Protein AF-A0A536VSC0-F1 (afdb_monomer_lite)

Radius of gyration: 20.26 Å; chains: 1; bounding box: 56×44×58 Å

Sequence (313 aa):
FLNHFWLVCACTPVDRDAPAAQRAQLDAKGWLKRKPESPASVLDGPPQFVAGEFTQDGYALTTAYPRYQPSRVPPAQGGDPRFAGSAGYTLPPQTLKTIGDTLSAKGVSWAWYSGAWNLALKDSMQDPGAKRRIIYNNEDGSPYFVAHHQPFNYFARFAPGSSDREQHLKDYTDLVAAIDRGDVPQVAFYKPQGTYNEHPGNTDVLSGDIHIAGLIGKIKASALWPSTAIIVTYDENGGFWDHVPPPAGDRWGPGSRVPAIIVSPYARRGYVDHTQYDTTSIIKFITLRFGLESLPGVRPSAGDLTAAFDFGQ

Structure (mmCIF, N/CA/C/O backbone):
data_AF-A0A536VSC0-F1
#
_entry.id   AF-A0A536VSC0-F1
#
loop_
_atom_site.group_PDB
_atom_site.id
_atom_site.type_symbol
_atom_site.label_atom_id
_atom_site.label_alt_id
_atom_site.label_comp_id
_atom_site.label_asym_id
_atom_site.label_entity_id
_atom_site.label_seq_id
_atom_site.pdbx_PDB_ins_code
_atom_site.Cartn_x
_atom_site.Cartn_y
_atom_site.Cartn_z
_atom_site.occupancy
_atom_site.B_iso_or_equiv
_atom_site.auth_seq_id
_atom_site.auth_comp_id
_atom_site.auth_asym_id
_atom_site.auth_atom_id
_atom_site.pdbx_PDB_model_num
ATOM 1 N N . PHE A 1 1 ? 6.870 -2.916 -2.135 1.00 91.69 1 PHE A N 1
ATOM 2 C CA . PHE A 1 1 ? 6.005 -3.366 -3.281 1.00 91.69 1 PHE A CA 1
ATOM 3 C C . PHE A 1 1 ? 5.083 -4.527 -2.908 1.00 91.69 1 PHE A C 1
ATOM 5 O O . PHE A 1 1 ? 3.886 -4.313 -2.751 1.00 91.69 1 PHE A O 1
ATOM 12 N N . LEU A 1 2 ? 5.614 -5.754 -2.794 1.00 94.00 2 LEU A N 1
ATOM 13 C CA . LEU A 1 2 ? 4.815 -6.983 -2.728 1.00 94.00 2 LEU A CA 1
ATOM 14 C C . LEU A 1 2 ? 3.909 -7.031 -1.491 1.00 94.00 2 LEU A C 1
ATOM 16 O O . LEU A 1 2 ? 2.731 -7.358 -1.607 1.00 94.00 2 LEU A O 1
ATOM 20 N N . ASN A 1 3 ? 4.407 -6.608 -0.329 1.00 94.88 3 ASN A N 1
ATOM 21 C CA . ASN A 1 3 ? 3.600 -6.586 0.890 1.00 94.88 3 ASN A CA 1
ATOM 22 C C . ASN A 1 3 ? 2.434 -5.587 0.837 1.00 94.88 3 ASN A C 1
ATOM 24 O O . ASN A 1 3 ? 1.422 -5.817 1.490 1.00 94.88 3 ASN A O 1
ATOM 28 N N . HIS A 1 4 ? 2.480 -4.549 -0.009 1.00 97.00 4 HIS A N 1
ATOM 29 C CA . HIS A 1 4 ? 1.299 -3.711 -0.249 1.00 97.00 4 HIS A CA 1
ATOM 30 C C . HIS A 1 4 ? 0.188 -4.472 -0.985 1.00 97.00 4 HIS A C 1
ATOM 32 O O . HIS A 1 4 ? -0.983 -4.259 -0.683 1.00 97.00 4 HIS A O 1
ATOM 38 N N . PHE A 1 5 ? 0.525 -5.383 -1.906 1.00 97.69 5 PHE A N 1
ATOM 39 C CA . PHE A 1 5 ? -0.460 -6.300 -2.489 1.00 97.69 5 PHE A CA 1
ATOM 40 C C . PHE A 1 5 ? -0.989 -7.271 -1.439 1.00 97.69 5 PHE A C 1
ATOM 42 O O . PHE A 1 5 ? -2.201 -7.418 -1.295 1.00 97.69 5 PHE A O 1
ATOM 49 N N . TRP A 1 6 ? -0.106 -7.873 -0.644 1.00 96.88 6 TRP A N 1
ATOM 50 C CA . TRP A 1 6 ? -0.521 -8.791 0.416 1.00 96.88 6 TRP A CA 1
ATOM 51 C C . TRP A 1 6 ? -1.381 -8.122 1.491 1.00 96.88 6 TRP A C 1
ATOM 53 O O . TRP A 1 6 ? -2.267 -8.782 2.022 1.00 96.88 6 TRP A O 1
ATOM 63 N N . LEU A 1 7 ? -1.211 -6.819 1.735 1.00 97.69 7 LEU A N 1
ATOM 64 C CA . LEU A 1 7 ? -2.067 -6.018 2.612 1.00 97.69 7 LEU A CA 1
ATOM 65 C C . LEU A 1 7 ? -3.474 -5.786 2.047 1.00 97.69 7 LEU A C 1
ATOM 67 O O . LEU A 1 7 ? -4.422 -5.683 2.822 1.00 97.69 7 LEU A O 1
ATOM 71 N N . VAL A 1 8 ? -3.634 -5.679 0.723 1.00 98.38 8 VAL A N 1
ATOM 72 C CA . VAL A 1 8 ? -4.939 -5.335 0.132 1.00 98.38 8 VAL A CA 1
ATOM 73 C C . VAL A 1 8 ? -5.660 -6.494 -0.531 1.00 98.38 8 VAL A C 1
ATOM 75 O O . VAL A 1 8 ? -6.869 -6.410 -0.668 1.00 98.38 8 VAL A O 1
ATOM 78 N N . CYS A 1 9 ? -4.986 -7.562 -0.950 1.00 98.12 9 CYS A N 1
ATOM 79 C CA . CYS A 1 9 ? -5.626 -8.715 -1.593 1.00 98.12 9 CYS A CA 1
ATOM 80 C C . CYS A 1 9 ? -5.212 -10.067 -1.002 1.00 98.12 9 CYS A C 1
ATOM 82 O O . CYS A 1 9 ? -5.775 -11.085 -1.403 1.00 98.12 9 CYS A O 1
ATOM 84 N N . ALA A 1 10 ? -4.231 -10.094 -0.088 1.00 97.50 10 ALA A N 1
ATOM 85 C CA . ALA A 1 10 ? -3.567 -11.326 0.345 1.00 97.50 10 ALA A CA 1
ATOM 86 C C . ALA A 1 10 ? -3.144 -12.191 -0.860 1.00 97.50 10 ALA A C 1
ATOM 88 O O . ALA A 1 10 ? -3.419 -13.385 -0.929 1.00 97.50 10 ALA A O 1
ATOM 89 N N . CYS A 1 11 ? -2.569 -11.554 -1.880 1.00 96.88 11 CYS A N 1
ATOM 90 C CA . CYS A 1 11 ? -2.281 -12.184 -3.158 1.00 96.88 11 CYS A CA 1
ATOM 91 C C . CYS A 1 11 ? -0.991 -11.634 -3.767 1.00 96.88 11 CYS A C 1
ATOM 93 O O . CYS A 1 11 ? -0.592 -10.501 -3.497 1.00 96.88 11 CYS A O 1
ATOM 95 N N . THR A 1 12 ? -0.359 -12.433 -4.625 1.00 96.62 12 THR A N 1
ATOM 96 C CA . THR A 1 12 ? 0.810 -12.007 -5.401 1.00 96.62 12 THR A CA 1
ATOM 97 C C . THR A 1 12 ? 0.359 -11.562 -6.796 1.00 96.62 12 THR A C 1
ATOM 99 O O . THR A 1 12 ? -0.318 -12.345 -7.473 1.00 96.62 12 THR A O 1
ATOM 102 N N . PRO A 1 13 ? 0.722 -10.345 -7.246 1.00 96.88 13 PRO A N 1
ATOM 103 C CA . PRO A 1 13 ? 0.393 -9.864 -8.583 1.00 96.88 13 PRO A CA 1
ATOM 104 C C . PRO A 1 13 ? 0.991 -10.752 -9.672 1.00 96.88 13 PRO A C 1
ATOM 106 O O . PRO A 1 13 ? 2.084 -11.304 -9.519 1.00 96.88 13 PRO A O 1
ATOM 109 N N . VAL A 1 14 ? 0.286 -10.864 -10.794 1.00 96.38 14 VAL A N 1
ATOM 110 C CA . VAL A 1 14 ? 0.652 -11.785 -11.866 1.00 96.38 14 VAL A CA 1
ATOM 111 C C . VAL A 1 14 ? 0.484 -11.157 -13.244 1.00 96.38 14 VAL A C 1
ATOM 113 O O . VAL A 1 14 ? -0.447 -10.398 -13.511 1.00 96.38 14 VAL A O 1
ATOM 116 N N . ASP A 1 15 ? 1.397 -11.533 -14.124 1.00 96.06 15 ASP A N 1
ATOM 117 C CA . ASP A 1 15 ? 1.329 -11.365 -15.560 1.00 96.06 15 ASP A CA 1
ATOM 118 C C . ASP A 1 15 ? 1.821 -12.656 -16.224 1.00 96.06 15 ASP A C 1
ATOM 120 O O . ASP A 1 15 ? 3.021 -12.915 -16.372 1.00 96.06 15 ASP A O 1
ATOM 124 N N . ARG A 1 16 ? 0.869 -13.521 -16.586 1.00 94.94 16 ARG A N 1
ATOM 125 C CA . ARG A 1 16 ? 1.183 -14.805 -17.224 1.00 94.94 16 ARG A CA 1
ATOM 126 C C . ARG A 1 16 ? 1.673 -14.632 -18.656 1.00 94.94 16 ARG A C 1
ATOM 128 O O . ARG A 1 16 ? 2.337 -15.544 -19.142 1.00 94.94 16 ARG A O 1
ATOM 135 N N . ASP A 1 17 ? 1.444 -13.473 -19.263 1.00 94.19 17 ASP A N 1
ATOM 136 C CA . ASP A 1 17 ? 1.846 -13.146 -20.630 1.00 94.19 17 ASP A CA 1
ATOM 137 C C . ASP A 1 17 ? 3.135 -12.315 -20.667 1.00 94.19 17 ASP A C 1
ATOM 139 O O . ASP A 1 17 ? 3.584 -11.908 -21.741 1.00 94.19 17 ASP A O 1
ATOM 143 N N . ALA A 1 18 ? 3.784 -12.124 -19.508 1.00 92.56 18 ALA A N 1
ATOM 144 C CA . ALA A 1 18 ? 5.041 -11.400 -19.409 1.00 92.56 18 ALA A CA 1
ATOM 145 C C . ALA A 1 18 ? 6.063 -11.923 -20.436 1.00 92.56 18 ALA A C 1
ATOM 147 O O . ALA A 1 18 ? 6.337 -13.137 -20.461 1.00 92.56 18 ALA A O 1
ATOM 148 N N . PRO A 1 19 ? 6.645 -11.044 -21.279 1.00 91.12 19 PRO A N 1
ATOM 149 C CA . PRO A 1 19 ? 7.629 -11.439 -22.275 1.00 91.12 19 PRO A CA 1
ATOM 150 C C . PRO A 1 19 ? 8.785 -12.209 -21.641 1.00 91.12 19 PRO A C 1
ATOM 152 O O . PRO A 1 19 ? 9.171 -11.932 -20.508 1.00 91.12 19 PRO A O 1
ATOM 155 N N . ALA A 1 20 ? 9.405 -13.130 -22.382 1.00 89.50 20 ALA A N 1
ATOM 156 C CA . ALA A 1 20 ? 10.527 -13.922 -21.868 1.00 89.50 20 ALA A CA 1
ATOM 157 C C . ALA A 1 20 ? 11.669 -13.050 -21.304 1.00 89.50 20 ALA A C 1
ATOM 159 O O . ALA A 1 20 ? 12.271 -13.403 -20.296 1.00 89.50 20 ALA A O 1
ATOM 160 N N . ALA A 1 21 ? 11.910 -11.877 -21.902 1.00 88.81 21 ALA A N 1
ATOM 161 C CA . ALA A 1 21 ? 12.902 -10.908 -21.432 1.00 88.81 21 ALA A CA 1
ATOM 162 C C . ALA A 1 21 ? 12.563 -10.259 -20.074 1.00 88.81 21 ALA A C 1
ATOM 164 O O . ALA A 1 21 ? 13.449 -9.710 -19.430 1.00 88.81 21 ALA A O 1
ATOM 165 N N . GLN A 1 22 ? 11.298 -10.310 -19.646 1.00 90.56 22 GLN A N 1
ATOM 166 C CA . GLN A 1 22 ? 10.837 -9.836 -18.338 1.00 90.56 22 GLN A CA 1
ATOM 167 C C . GLN A 1 22 ? 10.838 -10.948 -17.280 1.00 90.56 22 GLN A C 1
ATOM 169 O O . GLN A 1 22 ? 10.614 -10.667 -16.106 1.00 90.56 22 GLN A O 1
ATOM 174 N N . ARG A 1 23 ? 11.093 -12.207 -17.657 1.00 92.56 23 ARG A N 1
ATOM 175 C CA . ARG A 1 23 ? 11.122 -13.333 -16.717 1.00 92.56 23 ARG A CA 1
ATOM 176 C C . ARG A 1 23 ? 12.519 -13.535 -16.146 1.00 92.56 23 ARG A C 1
ATOM 178 O O . ARG A 1 23 ? 13.514 -13.502 -16.867 1.00 92.56 23 ARG A O 1
ATOM 185 N N . ALA A 1 24 ? 12.573 -13.801 -14.848 1.00 92.25 24 ALA A N 1
ATOM 186 C CA . ALA A 1 24 ? 13.770 -14.139 -14.108 1.00 92.25 24 ALA A CA 1
ATOM 187 C C . ALA A 1 24 ? 14.456 -15.344 -14.754 1.00 92.25 24 ALA A C 1
ATOM 189 O O . ALA A 1 24 ? 13.858 -16.406 -14.964 1.00 92.25 24 ALA A O 1
ATOM 190 N N . GLN A 1 25 ? 15.733 -15.162 -15.065 1.00 92.12 25 GLN A N 1
ATOM 191 C CA . GLN A 1 25 ? 16.565 -16.205 -15.639 1.00 92.12 25 GLN A CA 1
ATOM 192 C C . GLN A 1 25 ? 17.292 -16.933 -14.523 1.00 92.12 25 GLN A C 1
ATOM 194 O O . GLN A 1 25 ? 17.856 -16.299 -13.629 1.00 92.12 25 GLN A O 1
ATOM 199 N N . LEU A 1 26 ? 17.292 -18.260 -14.600 1.00 91.88 26 LEU A N 1
ATOM 200 C CA . LEU A 1 26 ? 17.966 -19.114 -13.636 1.00 91.88 26 LEU A CA 1
ATOM 201 C C . LEU A 1 26 ? 19.186 -19.779 -14.279 1.00 91.88 26 LEU A C 1
ATOM 203 O O . LEU A 1 26 ? 19.195 -20.047 -15.483 1.00 91.88 26 LEU A O 1
ATOM 207 N N . ASP A 1 27 ? 20.227 -20.008 -13.488 1.00 92.31 27 ASP A N 1
ATOM 208 C CA . ASP A 1 27 ? 21.363 -20.836 -13.878 1.00 92.31 27 ASP A CA 1
ATOM 209 C C . ASP A 1 27 ? 21.041 -22.339 -13.739 1.00 92.31 27 ASP A C 1
ATOM 211 O O . ASP A 1 27 ? 19.937 -22.733 -13.356 1.00 92.31 27 ASP A O 1
ATOM 215 N N . ALA A 1 28 ? 22.014 -23.201 -14.044 1.00 93.88 28 ALA A N 1
ATOM 216 C CA . ALA A 1 28 ? 21.844 -24.654 -13.963 1.00 93.88 28 ALA A CA 1
ATOM 217 C C . ALA A 1 28 ? 21.577 -25.182 -12.535 1.00 93.88 28 ALA A C 1
ATOM 219 O O . ALA A 1 28 ? 21.167 -26.330 -12.385 1.00 93.88 28 ALA A O 1
ATOM 220 N N . LYS A 1 29 ? 21.806 -24.371 -11.492 1.00 93.00 29 LYS A N 1
ATOM 221 C CA . LYS A 1 29 ? 21.509 -24.696 -10.087 1.00 93.00 29 LYS A CA 1
ATOM 222 C C . LYS A 1 29 ? 20.130 -24.190 -9.652 1.00 93.00 29 LYS A C 1
ATOM 224 O O . LYS A 1 29 ? 19.736 -24.416 -8.511 1.00 93.00 29 LYS A O 1
ATOM 229 N N . GLY A 1 30 ? 19.408 -23.498 -10.535 1.00 90.31 30 GLY A N 1
ATOM 230 C CA . GLY A 1 30 ? 18.136 -22.856 -10.218 1.00 90.31 30 GLY A CA 1
ATOM 231 C C . GLY A 1 30 ? 18.288 -21.520 -9.486 1.00 90.31 30 GLY A C 1
ATOM 232 O O . GLY A 1 30 ? 17.312 -21.032 -8.921 1.00 90.31 30 GLY A O 1
ATOM 233 N N . TRP A 1 31 ? 19.481 -20.920 -9.461 1.00 90.81 31 TRP A N 1
ATOM 234 C CA . TRP A 1 31 ? 19.716 -19.614 -8.835 1.00 90.81 31 TRP A CA 1
ATOM 235 C C . TRP A 1 31 ? 19.542 -18.483 -9.839 1.00 90.81 31 TRP A C 1
ATOM 237 O O . TRP A 1 31 ? 19.698 -18.699 -11.037 1.00 90.81 31 TRP A O 1
ATOM 247 N N . LEU A 1 32 ? 19.265 -17.262 -9.363 1.00 91.19 32 LEU A N 1
ATOM 248 C CA . LEU A 1 32 ? 19.205 -16.088 -10.238 1.00 91.19 32 LEU A CA 1
ATOM 249 C C . LEU A 1 32 ? 20.505 -15.952 -11.038 1.00 91.19 32 LEU A C 1
ATOM 251 O O . LEU A 1 32 ? 21.603 -15.864 -10.481 1.00 91.19 32 LEU A O 1
ATOM 255 N N . LYS A 1 33 ? 20.365 -15.923 -12.363 1.00 93.38 33 LYS A N 1
ATOM 256 C CA . LYS A 1 33 ? 21.482 -15.889 -13.299 1.00 93.38 33 LYS A CA 1
ATOM 257 C C . LYS A 1 33 ? 22.220 -14.559 -13.179 1.00 93.38 33 LYS A C 1
ATOM 259 O O . LYS A 1 33 ? 21.668 -13.496 -13.467 1.00 93.38 33 LYS A O 1
ATOM 264 N N . ARG A 1 34 ? 23.489 -14.624 -12.777 1.00 94.19 34 ARG A N 1
ATOM 265 C CA . ARG A 1 34 ? 24.391 -13.466 -12.763 1.00 94.19 34 ARG A CA 1
ATOM 266 C C . ARG A 1 34 ? 24.781 -13.060 -14.184 1.00 94.19 34 ARG A C 1
ATOM 268 O O . ARG A 1 34 ? 24.857 -13.906 -15.078 1.00 94.19 34 ARG A O 1
ATOM 275 N N . LYS A 1 35 ? 25.038 -11.768 -14.391 1.00 94.62 35 LYS A N 1
ATOM 276 C CA . LYS A 1 35 ? 25.664 -11.285 -15.627 1.00 94.62 35 LYS A CA 1
ATOM 277 C C . LYS A 1 35 ? 27.104 -11.814 -15.726 1.00 94.62 35 LYS A C 1
ATOM 279 O O . LYS A 1 35 ? 27.727 -11.989 -14.677 1.00 94.62 35 LYS A O 1
ATOM 284 N N . PRO A 1 36 ? 27.645 -12.046 -16.935 1.00 94.25 36 PRO A N 1
ATOM 285 C CA . PRO A 1 36 ? 29.034 -12.481 -17.108 1.00 94.25 36 PRO A CA 1
ATOM 286 C C . PRO A 1 36 ? 30.058 -11.583 -16.397 1.00 94.25 36 PRO A C 1
ATOM 288 O O . PRO A 1 36 ? 31.026 -12.080 -15.835 1.00 94.25 36 PRO A O 1
ATOM 291 N N . GLU A 1 37 ? 29.810 -10.275 -16.381 1.00 95.38 37 GLU A N 1
ATOM 292 C CA . GLU A 1 37 ? 30.631 -9.238 -15.753 1.00 95.38 37 GLU A CA 1
ATOM 293 C C . GLU A 1 37 ? 30.309 -8.985 -14.270 1.00 95.38 37 GLU A C 1
ATOM 295 O O . GLU A 1 37 ? 30.866 -8.073 -13.662 1.00 95.38 37 GLU A O 1
ATOM 300 N N . SER A 1 38 ? 29.392 -9.755 -13.672 1.00 95.62 38 SER A N 1
ATOM 301 C CA . SER A 1 38 ? 29.049 -9.600 -12.257 1.00 95.62 38 SER A CA 1
ATOM 302 C C . SER A 1 38 ? 30.276 -9.850 -11.374 1.00 95.62 38 SER A C 1
ATOM 304 O O . SER A 1 38 ? 30.932 -10.880 -11.552 1.00 95.62 38 SER A O 1
ATOM 306 N N . PRO A 1 39 ? 30.517 -9.017 -10.343 1.00 95.75 39 PRO A N 1
ATOM 307 C CA . PRO A 1 39 ? 31.526 -9.295 -9.328 1.00 95.75 39 PRO A CA 1
ATOM 308 C C . PRO A 1 39 ? 31.392 -10.712 -8.757 1.00 95.75 39 PRO A C 1
ATOM 310 O O . PRO A 1 39 ? 30.280 -11.201 -8.502 1.00 95.75 39 PRO A O 1
ATOM 313 N N . ALA A 1 40 ? 32.532 -11.385 -8.576 1.00 90.19 40 ALA A N 1
ATOM 314 C CA . ALA A 1 40 ? 32.579 -12.731 -8.011 1.00 90.19 40 ALA A CA 1
ATOM 315 C C . ALA A 1 40 ? 32.252 -12.712 -6.508 1.00 90.19 40 ALA A C 1
ATOM 317 O O . ALA A 1 40 ? 31.558 -13.607 -6.014 1.00 90.19 40 ALA A O 1
ATOM 318 N N . SER A 1 41 ? 32.690 -11.658 -5.813 1.00 91.62 41 SER A N 1
ATOM 319 C CA . SER A 1 41 ? 32.495 -11.425 -4.384 1.00 91.62 41 SER A CA 1
ATOM 320 C C . SER A 1 41 ? 31.870 -10.057 -4.115 1.00 91.62 41 SER A C 1
ATOM 322 O O . SER A 1 41 ? 32.095 -9.109 -4.861 1.00 91.62 41 SER A O 1
ATOM 324 N N . VAL A 1 42 ? 31.153 -9.940 -2.992 1.00 86.56 42 VAL A N 1
ATOM 325 C CA . VAL A 1 42 ? 30.648 -8.653 -2.476 1.00 86.56 42 VAL A CA 1
ATOM 326 C C . VAL A 1 42 ? 31.771 -7.674 -2.121 1.00 86.56 42 VAL A C 1
ATOM 328 O O . VAL A 1 42 ? 31.532 -6.472 -2.071 1.00 86.56 42 VAL A O 1
ATOM 331 N N . LEU A 1 43 ? 32.992 -8.177 -1.902 1.00 93.50 43 LEU A N 1
ATOM 332 C CA . LEU A 1 43 ? 34.181 -7.350 -1.676 1.00 93.50 43 LEU A CA 1
ATOM 333 C C . LEU A 1 43 ? 34.600 -6.575 -2.933 1.00 93.50 43 LEU A C 1
ATOM 335 O O . LEU A 1 43 ? 35.165 -5.493 -2.814 1.00 93.50 43 LEU A O 1
ATOM 339 N N . ASP A 1 44 ? 34.286 -7.106 -4.118 1.00 94.94 44 ASP A N 1
ATOM 340 C CA . ASP A 1 44 ? 34.637 -6.510 -5.412 1.00 94.94 44 ASP A CA 1
ATOM 341 C C . ASP A 1 44 ? 33.491 -5.656 -5.988 1.00 94.94 44 ASP A C 1
ATOM 343 O O . ASP A 1 44 ? 33.627 -5.030 -7.038 1.00 94.94 44 ASP A O 1
ATOM 347 N N . GLY A 1 45 ? 32.338 -5.644 -5.312 1.00 93.69 45 GLY A N 1
ATOM 348 C CA . GLY A 1 45 ? 31.144 -4.899 -5.695 1.00 93.69 45 GLY A CA 1
ATOM 349 C C . GLY A 1 45 ? 29.851 -5.709 -5.550 1.00 93.69 45 GLY A C 1
ATOM 350 O O . GLY A 1 45 ? 29.876 -6.919 -5.314 1.00 93.69 45 GLY A O 1
ATOM 351 N N . PRO A 1 46 ? 28.683 -5.060 -5.692 1.00 92.00 46 PRO A N 1
ATOM 352 C CA . PRO A 1 46 ? 27.402 -5.745 -5.592 1.00 92.00 46 PRO A CA 1
ATOM 353 C C . PRO A 1 46 ? 27.211 -6.736 -6.754 1.00 92.00 46 PRO A C 1
ATOM 355 O O . PRO A 1 46 ? 27.568 -6.424 -7.896 1.00 92.00 46 PRO A O 1
ATOM 358 N N . PRO A 1 47 ? 26.614 -7.917 -6.507 1.00 91.88 47 PRO A N 1
ATOM 359 C CA . PRO A 1 47 ? 26.308 -8.865 -7.569 1.00 91.88 47 PRO A CA 1
ATOM 360 C C . PRO A 1 47 ? 25.337 -8.247 -8.578 1.00 91.88 47 PRO A C 1
ATOM 362 O O . PRO A 1 47 ? 24.389 -7.551 -8.213 1.00 91.88 47 PRO A O 1
ATOM 365 N N . GLN A 1 48 ? 25.554 -8.541 -9.856 1.00 92.88 48 GLN A N 1
ATOM 366 C CA . GLN A 1 48 ? 24.708 -8.075 -10.946 1.00 92.88 48 GLN A CA 1
ATOM 367 C C . GLN A 1 48 ? 23.986 -9.256 -11.583 1.00 92.88 48 GLN A C 1
ATOM 369 O O . GLN A 1 48 ? 24.608 -10.221 -12.027 1.00 92.88 48 GLN A O 1
ATOM 374 N N . PHE A 1 49 ? 22.664 -9.166 -11.664 1.00 91.44 49 PHE A N 1
ATOM 375 C CA . PHE A 1 49 ? 21.821 -10.216 -12.225 1.00 91.44 49 PHE A CA 1
ATOM 376 C C . PHE A 1 49 ? 21.309 -9.828 -13.609 1.00 91.44 49 PHE A C 1
ATOM 378 O O . PHE A 1 49 ? 21.196 -8.645 -13.947 1.00 91.44 49 PHE A O 1
ATOM 385 N N . VAL A 1 50 ? 21.029 -10.836 -14.431 1.00 91.44 50 VAL A N 1
ATOM 386 C CA . VAL A 1 50 ? 20.288 -10.632 -15.675 1.00 91.44 50 VAL A CA 1
ATOM 387 C C . VAL A 1 50 ? 18.882 -10.146 -15.317 1.00 91.44 50 VAL A C 1
ATOM 389 O O . VAL A 1 50 ? 18.279 -10.652 -14.372 1.00 91.44 50 VAL A O 1
ATOM 392 N N . ALA A 1 51 ? 18.382 -9.147 -16.048 1.00 84.56 51 ALA A N 1
ATOM 393 C CA . ALA A 1 51 ? 17.083 -8.542 -15.771 1.00 84.56 51 ALA A CA 1
ATOM 394 C C . ALA A 1 51 ? 15.938 -9.568 -15.858 1.00 84.56 51 ALA A C 1
ATOM 396 O O . ALA A 1 51 ? 15.973 -10.483 -16.685 1.00 84.56 51 ALA A O 1
ATOM 397 N N . GLY A 1 52 ? 14.928 -9.384 -15.009 1.00 86.88 52 GLY A N 1
ATOM 398 C CA . GLY A 1 52 ? 13.724 -10.205 -14.975 1.00 86.88 52 GLY A CA 1
ATOM 399 C C . GLY A 1 52 ? 12.880 -9.874 -13.749 1.00 86.88 52 GLY A C 1
ATOM 400 O O . GLY A 1 52 ? 13.227 -10.265 -12.639 1.00 86.88 52 GLY A O 1
ATOM 401 N N . GLU A 1 53 ? 11.780 -9.156 -13.961 1.00 87.06 53 GLU A N 1
ATOM 402 C CA . GLU A 1 53 ? 10.897 -8.675 -12.891 1.00 87.06 53 GLU A CA 1
ATOM 403 C C . GLU A 1 53 ? 9.846 -9.717 -12.452 1.00 87.06 53 GLU A C 1
ATOM 405 O O . GLU A 1 53 ? 9.218 -9.613 -11.394 1.00 87.06 53 GLU A O 1
ATOM 410 N N . PHE A 1 54 ? 9.646 -10.747 -13.278 1.00 93.31 54 PHE A N 1
ATOM 411 C CA . PHE A 1 54 ? 8.623 -11.770 -13.093 1.00 93.31 54 PHE A CA 1
ATOM 412 C C . PHE A 1 54 ? 9.250 -13.136 -12.868 1.00 93.31 54 PHE A C 1
ATOM 414 O O . PHE A 1 54 ? 10.262 -13.472 -13.472 1.00 93.31 54 PHE A O 1
ATOM 421 N N . THR A 1 55 ? 8.632 -13.991 -12.064 1.00 93.12 55 THR A N 1
ATOM 422 C CA . THR A 1 55 ? 9.017 -15.405 -12.014 1.00 93.12 55 THR A CA 1
ATOM 423 C C . THR A 1 55 ? 8.825 -16.071 -13.375 1.00 93.12 55 THR A C 1
ATOM 425 O O . THR A 1 55 ? 8.089 -15.582 -14.235 1.00 93.12 55 THR A O 1
ATOM 428 N N . GLN A 1 56 ? 9.436 -17.242 -13.569 1.00 91.38 56 GLN A N 1
ATOM 429 C CA . GLN A 1 56 ? 9.246 -18.020 -14.798 1.00 91.38 56 GLN A CA 1
ATOM 430 C C . GLN A 1 56 ? 7.776 -18.333 -15.085 1.00 91.38 56 GLN A C 1
ATOM 432 O O . GLN A 1 56 ? 7.381 -18.379 -16.244 1.00 91.38 56 GLN A O 1
ATOM 437 N N . ASP A 1 57 ? 6.952 -18.484 -14.053 1.00 93.25 57 ASP A N 1
ATOM 438 C CA . ASP A 1 57 ? 5.514 -18.680 -14.183 1.00 93.25 57 ASP A CA 1
ATOM 439 C C . ASP A 1 57 ? 4.708 -17.365 -14.199 1.00 93.25 57 ASP A C 1
ATOM 441 O O . ASP A 1 57 ? 3.517 -17.415 -14.467 1.00 93.25 57 ASP A O 1
ATOM 445 N N . GLY A 1 58 ? 5.319 -16.189 -14.032 1.00 94.69 58 GLY A N 1
ATOM 446 C CA . GLY A 1 58 ? 4.687 -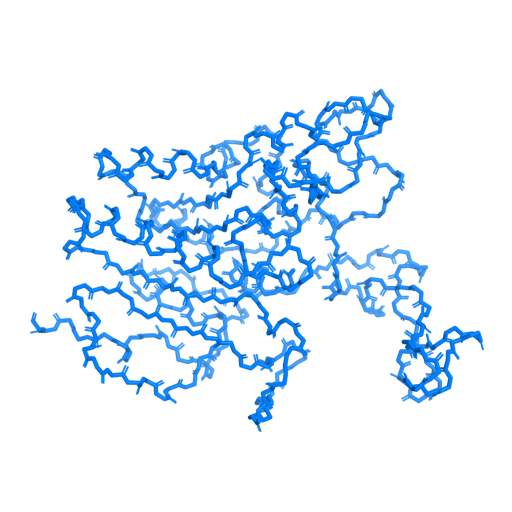14.889 -14.305 1.00 94.69 58 GLY A CA 1
ATOM 447 C C . GLY A 1 58 ? 4.233 -14.087 -13.082 1.00 94.69 58 GLY A C 1
ATOM 448 O O . GLY A 1 58 ? 3.461 -13.151 -13.233 1.00 94.69 58 GLY A O 1
ATOM 449 N N . TYR A 1 59 ? 4.663 -14.413 -11.866 1.00 96.00 59 TYR A N 1
ATOM 450 C CA . TYR A 1 59 ? 4.389 -13.585 -10.685 1.00 96.00 59 TYR A CA 1
ATOM 451 C C . TYR A 1 59 ? 5.378 -12.423 -10.586 1.00 96.00 59 TYR A C 1
ATOM 453 O O . TYR A 1 59 ? 6.579 -12.640 -10.716 1.00 96.00 59 TYR A O 1
ATOM 461 N N . ALA A 1 60 ? 4.899 -11.210 -10.308 1.00 94.56 60 ALA A N 1
ATOM 462 C CA . ALA A 1 60 ? 5.765 -10.057 -10.061 1.00 94.56 60 ALA A CA 1
ATOM 463 C C . ALA A 1 60 ? 6.254 -10.068 -8.605 1.00 94.56 60 ALA A C 1
ATOM 465 O O . ALA A 1 60 ? 5.451 -9.919 -7.681 1.00 94.56 60 ALA A O 1
ATOM 466 N N . LEU A 1 61 ? 7.562 -10.252 -8.402 1.00 86.25 61 LEU A N 1
ATOM 467 C CA . LEU A 1 61 ? 8.175 -10.293 -7.061 1.00 86.25 61 LEU A CA 1
ATOM 468 C C . LEU A 1 61 ? 9.016 -9.062 -6.758 1.00 86.25 61 LEU A C 1
ATOM 470 O O . LEU A 1 61 ? 9.118 -8.648 -5.605 1.00 86.25 61 LEU A O 1
ATOM 474 N N . THR A 1 62 ? 9.605 -8.479 -7.791 1.00 84.94 62 THR A N 1
ATOM 475 C CA . THR A 1 62 ? 10.341 -7.223 -7.719 1.00 84.94 62 THR A CA 1
ATOM 476 C C . THR A 1 62 ? 9.424 -6.061 -8.091 1.00 84.94 62 THR A C 1
ATOM 478 O O . THR A 1 62 ? 8.231 -6.232 -8.361 1.00 84.94 62 THR A O 1
ATOM 481 N N . THR A 1 63 ? 9.953 -4.843 -8.023 1.00 89.44 63 THR A N 1
ATOM 482 C CA . THR A 1 63 ? 9.167 -3.627 -8.222 1.00 89.44 63 THR A CA 1
ATOM 483 C C . THR A 1 63 ? 8.660 -3.508 -9.660 1.00 89.44 63 THR A C 1
ATOM 485 O O . THR A 1 63 ? 9.355 -3.011 -10.541 1.00 89.44 63 THR A O 1
ATOM 488 N N . ALA A 1 64 ? 7.395 -3.873 -9.867 1.00 93.31 64 ALA A N 1
ATOM 489 C CA . ALA A 1 64 ? 6.635 -3.498 -11.052 1.00 93.31 64 ALA A CA 1
ATOM 490 C C . ALA A 1 64 ? 5.956 -2.128 -10.861 1.00 93.31 64 ALA A C 1
ATOM 492 O O . ALA A 1 64 ? 5.897 -1.591 -9.752 1.00 93.31 64 ALA A O 1
ATOM 493 N N . TYR A 1 65 ? 5.433 -1.563 -11.952 1.00 95.06 65 TYR A N 1
ATOM 494 C CA . TYR A 1 65 ? 4.736 -0.272 -11.954 1.00 95.06 65 TYR A CA 1
ATOM 495 C C . TYR A 1 65 ? 3.309 -0.410 -12.485 1.00 95.06 65 TYR A C 1
ATOM 497 O O . TYR A 1 65 ? 3.065 -1.266 -13.343 1.00 95.06 65 TYR A O 1
ATOM 505 N N . PRO A 1 66 ? 2.358 0.409 -12.000 1.00 96.44 66 PRO A N 1
ATOM 506 C CA . PRO A 1 66 ? 0.969 0.284 -12.406 1.00 96.44 66 PRO A CA 1
ATOM 507 C C . PRO A 1 66 ? 0.792 0.776 -13.842 1.00 96.44 66 PRO A C 1
ATOM 509 O O . PRO A 1 66 ? 1.464 1.713 -14.286 1.00 96.44 66 PRO A O 1
ATOM 512 N N . ARG A 1 67 ? -0.159 0.169 -14.558 1.00 96.50 67 ARG A N 1
ATOM 513 C CA . ARG A 1 67 ? -0.604 0.653 -15.872 1.00 96.50 67 ARG A CA 1
ATOM 514 C C . ARG A 1 67 ? -1.303 2.011 -15.782 1.00 96.50 67 ARG A C 1
ATOM 516 O O . ARG A 1 67 ? -1.276 2.779 -16.739 1.00 96.50 67 ARG A O 1
ATOM 523 N N . TYR A 1 68 ? -1.962 2.301 -14.666 1.00 98.25 68 TYR A N 1
ATOM 524 C CA . TYR A 1 68 ? -2.691 3.549 -14.464 1.00 98.25 68 TYR A CA 1
ATOM 525 C C . TYR A 1 68 ? -1.781 4.600 -13.838 1.00 98.25 68 TYR A C 1
ATOM 527 O O . TYR A 1 68 ? -1.056 4.314 -12.884 1.00 98.25 68 TYR A O 1
ATOM 535 N N . GLN A 1 69 ? -1.836 5.829 -14.347 1.00 97.88 69 GLN A N 1
ATOM 536 C CA . GLN A 1 69 ? -1.134 6.942 -13.720 1.00 97.88 69 GLN A CA 1
ATOM 537 C C . GLN A 1 69 ? -1.722 7.231 -12.321 1.00 97.88 69 GLN A C 1
ATOM 539 O O . GLN A 1 69 ? -2.937 7.120 -12.162 1.00 97.88 69 GLN A O 1
ATOM 544 N N . PRO A 1 70 ? -0.920 7.593 -11.301 1.00 97.88 70 PRO A N 1
ATOM 545 C CA . PRO A 1 70 ? 0.511 7.866 -11.377 1.00 97.88 70 PRO A CA 1
ATOM 546 C C . PRO A 1 70 ? 1.358 6.587 -11.436 1.00 97.88 70 PRO A C 1
ATOM 548 O O . PRO A 1 70 ? 1.175 5.660 -10.648 1.00 97.88 70 PRO A O 1
ATOM 551 N N . SER A 1 71 ? 2.319 6.569 -12.354 1.00 96.88 71 SER A N 1
ATOM 552 C CA . SER A 1 71 ? 3.252 5.475 -12.618 1.00 96.88 71 SER A CA 1
ATOM 553 C C . SER A 1 71 ? 4.661 6.027 -12.844 1.00 96.88 71 SER A C 1
ATOM 555 O O . SER A 1 71 ? 4.835 7.204 -13.161 1.00 96.88 71 SER A O 1
ATOM 557 N N . ARG A 1 72 ? 5.687 5.176 -12.702 1.00 94.56 72 ARG A N 1
ATOM 558 C CA . ARG A 1 72 ? 7.052 5.530 -13.134 1.00 94.56 72 ARG A CA 1
ATOM 559 C C . ARG A 1 72 ? 7.138 5.643 -14.655 1.00 94.56 72 ARG A C 1
ATOM 561 O O . ARG A 1 72 ? 7.973 6.381 -15.169 1.00 94.56 72 ARG A O 1
ATOM 568 N N . VAL A 1 73 ? 6.303 4.885 -15.364 1.00 95.19 73 VAL A N 1
ATOM 569 C CA . VAL A 1 73 ? 6.280 4.867 -16.825 1.00 95.19 73 VAL A CA 1
ATOM 570 C C . VAL A 1 73 ? 5.427 6.050 -17.305 1.00 95.19 73 VAL A C 1
ATOM 572 O O . VAL A 1 73 ? 4.239 6.103 -16.970 1.00 95.19 73 VAL A O 1
ATOM 575 N N . PRO A 1 74 ? 5.997 7.011 -18.059 1.00 95.62 74 PRO A N 1
ATOM 576 C CA . PRO A 1 74 ? 5.247 8.154 -18.575 1.00 95.62 74 PRO A CA 1
ATOM 577 C C . PRO A 1 74 ? 4.170 7.700 -19.575 1.00 95.62 74 PRO A C 1
ATOM 579 O O . PRO A 1 74 ? 4.255 6.583 -20.095 1.00 95.62 74 PRO A O 1
ATOM 582 N N . PRO A 1 75 ? 3.153 8.531 -19.862 1.00 96.50 75 PRO A N 1
ATOM 583 C CA . PRO A 1 75 ? 2.180 8.237 -20.907 1.00 96.50 75 PRO A CA 1
ATOM 584 C C . PRO A 1 75 ? 2.841 8.130 -22.289 1.00 96.50 75 PRO A C 1
ATOM 586 O O . PRO A 1 75 ? 3.980 8.544 -22.490 1.00 96.50 75 PRO A O 1
ATOM 589 N N . ALA A 1 76 ? 2.138 7.544 -23.257 1.00 94.88 76 ALA A N 1
ATOM 590 C CA . ALA A 1 76 ? 2.599 7.531 -24.646 1.00 94.88 76 ALA A CA 1
ATOM 591 C C . ALA A 1 76 ? 2.363 8.898 -25.312 1.00 94.88 76 ALA A C 1
ATOM 593 O O . ALA A 1 76 ? 1.370 9.565 -25.018 1.00 94.88 76 ALA A O 1
ATOM 594 N N . GLN A 1 77 ? 3.231 9.294 -26.251 1.00 94.88 77 GLN A N 1
ATOM 595 C CA . GLN A 1 77 ? 3.030 10.521 -27.031 1.00 94.88 77 GLN A CA 1
ATOM 596 C C . GLN A 1 77 ? 1.704 10.449 -27.797 1.00 94.88 77 GLN A C 1
ATOM 598 O O . GLN A 1 77 ? 1.479 9.507 -28.553 1.00 94.88 77 GLN A O 1
ATOM 603 N N . GLY A 1 78 ? 0.826 11.434 -27.590 1.00 92.38 78 GLY A N 1
ATOM 604 C CA . GLY A 1 78 ? -0.503 11.470 -28.215 1.00 92.38 78 GLY A CA 1
ATOM 605 C C . GLY A 1 78 ? -1.486 10.397 -27.719 1.00 92.38 78 GLY A C 1
ATOM 606 O O . GLY A 1 78 ? -2.582 10.294 -28.263 1.00 92.38 78 GLY A O 1
ATOM 607 N N . GLY A 1 79 ? -1.113 9.601 -26.710 1.00 93.50 79 GLY A N 1
ATOM 608 C CA . GLY A 1 79 ? -2.004 8.654 -26.044 1.00 93.50 79 GLY A CA 1
ATOM 609 C C . GLY A 1 79 ? -2.835 9.310 -24.941 1.00 93.50 79 GLY A C 1
ATOM 610 O O . GLY A 1 79 ? -2.646 10.478 -24.605 1.00 93.50 79 GLY A O 1
ATOM 611 N N . ASP A 1 80 ? -3.742 8.540 -24.341 1.00 96.06 80 ASP A N 1
ATOM 612 C CA . ASP A 1 80 ? -4.468 8.992 -23.153 1.00 96.06 80 ASP A CA 1
ATOM 613 C C . ASP A 1 80 ? -3.482 9.167 -21.979 1.00 96.06 80 ASP A C 1
ATOM 615 O O . ASP A 1 80 ? -2.866 8.183 -21.547 1.00 96.06 80 ASP A O 1
ATOM 619 N N . PRO A 1 81 ? -3.326 10.390 -21.435 1.00 96.88 81 PRO A N 1
ATOM 620 C CA . PRO A 1 81 ? -2.314 10.684 -20.427 1.00 96.88 81 PRO A CA 1
ATOM 621 C C . PRO A 1 81 ? -2.571 9.983 -19.091 1.00 96.88 81 PRO A C 1
ATOM 623 O O . PRO A 1 81 ? -1.696 9.978 -18.232 1.00 96.88 81 PRO A O 1
ATOM 626 N N . ARG A 1 82 ? -3.748 9.377 -18.893 1.00 97.31 82 ARG A N 1
ATOM 627 C CA . ARG A 1 82 ? -4.109 8.649 -17.668 1.00 97.31 82 ARG A CA 1
ATOM 628 C C . ARG A 1 82 ? -3.501 7.245 -17.601 1.00 97.31 82 ARG A C 1
ATOM 630 O O . ARG A 1 82 ? -3.579 6.596 -16.555 1.00 97.31 82 ARG A O 1
ATOM 637 N N . PHE A 1 83 ? -2.889 6.771 -18.683 1.00 97.31 83 PHE A N 1
ATOM 638 C CA . PHE A 1 83 ? -2.281 5.447 -18.777 1.00 97.31 83 PHE A CA 1
ATOM 639 C C . PHE A 1 83 ? -0.772 5.554 -18.996 1.00 97.31 83 PHE A C 1
ATOM 641 O O . PHE A 1 83 ? -0.275 6.494 -19.610 1.00 97.31 83 PHE A O 1
ATOM 648 N N . ALA A 1 84 ? -0.029 4.577 -18.490 1.00 96.00 84 ALA A N 1
ATOM 649 C CA . ALA A 1 84 ? 1.368 4.381 -18.835 1.00 96.00 84 ALA A CA 1
ATOM 650 C C . ALA A 1 84 ? 1.512 4.023 -20.323 1.00 96.00 84 ALA A C 1
ATOM 652 O O . ALA A 1 84 ? 0.707 3.271 -20.879 1.00 96.00 84 ALA A O 1
ATOM 653 N N . GLY A 1 85 ? 2.542 4.573 -20.960 1.00 93.19 85 GLY A N 1
ATOM 654 C CA . GLY A 1 85 ? 2.906 4.286 -22.341 1.00 93.19 85 GLY A CA 1
ATOM 655 C C . GLY A 1 85 ? 3.680 2.977 -22.502 1.00 93.19 85 GLY A C 1
ATOM 656 O O . GLY A 1 85 ? 3.833 2.193 -21.568 1.00 93.19 85 GLY A O 1
ATOM 657 N N . SER A 1 86 ? 4.202 2.753 -23.708 1.00 85.12 86 SER A N 1
ATOM 658 C CA . SER A 1 86 ? 4.964 1.549 -24.078 1.00 85.12 86 SER A CA 1
ATOM 659 C C . SER A 1 86 ? 6.476 1.659 -23.853 1.00 85.12 86 SER A C 1
ATOM 661 O O . SER A 1 86 ? 7.194 0.685 -24.061 1.00 85.12 86 SER A O 1
ATOM 663 N N . ALA A 1 87 ? 6.975 2.825 -23.424 1.00 80.62 87 ALA A N 1
ATOM 664 C CA . ALA A 1 87 ? 8.403 3.068 -23.189 1.00 80.62 87 ALA A CA 1
ATOM 665 C C . ALA A 1 87 ? 8.975 2.295 -21.979 1.00 80.62 87 ALA A C 1
ATOM 667 O O . ALA A 1 87 ? 10.172 2.360 -21.708 1.00 80.62 87 ALA A O 1
ATOM 668 N N . GLY A 1 88 ? 8.133 1.562 -21.250 1.00 81.94 88 GLY A N 1
ATOM 669 C CA . GLY A 1 88 ? 8.519 0.675 -20.163 1.00 81.94 88 GLY A CA 1
ATOM 670 C C . GLY A 1 88 ? 7.506 -0.450 -19.984 1.00 81.94 88 GLY A C 1
ATOM 671 O O . GLY A 1 88 ? 6.423 -0.434 -20.569 1.00 81.94 88 GLY A O 1
ATOM 672 N N . TYR A 1 89 ? 7.863 -1.431 -19.158 1.00 88.62 89 TYR A N 1
ATOM 673 C CA . TYR A 1 89 ? 6.958 -2.516 -18.798 1.00 88.62 89 TYR A CA 1
ATOM 674 C C . TYR A 1 89 ? 6.112 -2.120 -17.586 1.00 88.62 89 TYR A C 1
ATOM 676 O O . TYR A 1 89 ? 6.643 -1.630 -16.588 1.00 88.62 89 TYR A O 1
ATOM 684 N N . THR A 1 90 ? 4.800 -2.331 -17.664 1.00 94.62 90 THR A N 1
ATOM 685 C CA . THR A 1 90 ? 3.886 -2.142 -16.530 1.00 94.62 90 THR A CA 1
ATOM 686 C C . THR A 1 90 ? 3.143 -3.428 -16.250 1.00 94.62 90 THR A C 1
ATOM 688 O O . THR A 1 90 ? 2.891 -4.217 -17.159 1.00 94.62 90 THR A O 1
ATOM 691 N N . LEU A 1 91 ? 2.784 -3.631 -14.985 1.00 95.50 91 LEU A N 1
ATOM 692 C CA . LEU A 1 91 ? 1.931 -4.742 -14.612 1.00 95.50 91 LEU A CA 1
ATOM 693 C C . LEU A 1 91 ? 0.530 -4.511 -15.213 1.00 95.50 91 LEU A C 1
ATOM 695 O O . LEU A 1 91 ? -0.025 -3.416 -15.035 1.00 95.50 91 LEU A O 1
ATOM 699 N N . PRO A 1 92 ? -0.066 -5.504 -15.896 1.00 95.94 92 PRO A N 1
ATOM 700 C CA . PRO A 1 92 ? -1.439 -5.400 -16.360 1.00 95.94 92 PRO A CA 1
ATOM 701 C C . PRO A 1 92 ? -2.394 -5.218 -15.170 1.00 95.94 92 PRO A C 1
ATOM 703 O O . PRO A 1 92 ? -2.083 -5.648 -14.053 1.00 95.94 92 PRO A O 1
ATOM 706 N N . PRO A 1 93 ? -3.567 -4.594 -15.377 1.00 97.88 93 PRO A N 1
ATOM 707 C CA . PRO A 1 93 ? -4.543 -4.431 -14.314 1.00 97.88 93 PRO A CA 1
ATOM 708 C C . PRO A 1 93 ? -4.947 -5.779 -13.711 1.00 97.88 93 PRO A C 1
ATOM 710 O O . PRO A 1 93 ? -5.389 -6.686 -14.412 1.00 97.88 93 PRO A O 1
ATOM 713 N N . GLN A 1 94 ? -4.799 -5.895 -12.399 1.00 98.44 94 GLN A N 1
ATOM 714 C CA . GLN A 1 94 ? -5.144 -7.084 -11.637 1.00 98.44 94 GLN A CA 1
ATOM 715 C C . GLN A 1 94 ? -6.657 -7.134 -11.398 1.00 98.44 94 GLN A C 1
ATOM 717 O O . GLN A 1 94 ? -7.322 -6.103 -11.273 1.00 98.44 94 GLN A O 1
ATOM 722 N N . THR A 1 95 ? -7.210 -8.341 -11.325 1.00 97.81 95 THR A N 1
ATOM 723 C CA . THR A 1 95 ? -8.660 -8.576 -11.176 1.00 97.81 95 THR A CA 1
ATOM 724 C C . THR A 1 95 ? -9.012 -9.395 -9.937 1.00 97.81 95 THR A C 1
ATOM 726 O O . THR A 1 95 ? -10.184 -9.663 -9.686 1.00 97.81 95 THR A O 1
ATOM 729 N N . LEU A 1 96 ? -8.004 -9.794 -9.156 1.00 97.44 96 LEU A N 1
ATOM 730 C CA . LEU A 1 96 ? -8.205 -10.514 -7.903 1.00 97.44 96 LEU A CA 1
ATOM 731 C C . LEU A 1 96 ? -8.942 -9.637 -6.886 1.00 97.44 96 LEU A C 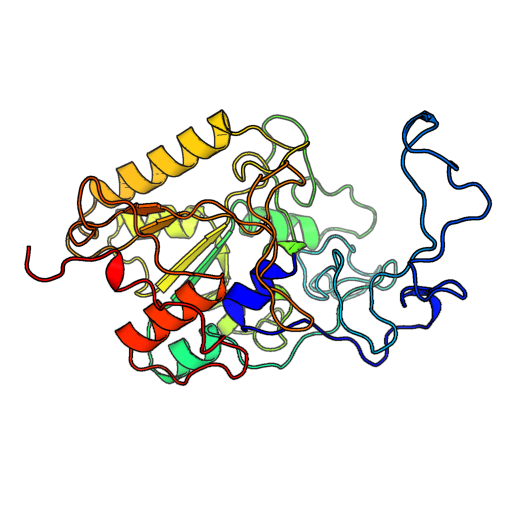1
ATOM 733 O O . LEU A 1 96 ? -8.753 -8.422 -6.840 1.00 97.44 96 LEU A O 1
ATOM 737 N N . LYS A 1 97 ? -9.764 -10.287 -6.058 1.00 98.19 97 LYS A N 1
ATOM 738 C CA . LYS A 1 97 ? -10.536 -9.634 -5.001 1.00 98.19 97 LYS A CA 1
ATOM 739 C C . LYS A 1 97 ? -9.604 -8.996 -3.968 1.00 98.19 97 LYS A C 1
ATOM 741 O O . LYS A 1 97 ? -8.637 -9.610 -3.521 1.00 98.19 97 LYS A O 1
ATOM 746 N N . THR A 1 98 ? -9.939 -7.781 -3.570 1.00 98.75 98 THR A N 1
ATOM 747 C CA . THR A 1 98 ? -9.268 -6.989 -2.543 1.00 98.75 98 THR A CA 1
ATOM 748 C C . THR A 1 98 ? -10.133 -6.862 -1.287 1.00 98.75 98 THR A C 1
ATOM 750 O O . THR A 1 98 ? -11.343 -7.084 -1.308 1.00 98.75 98 THR A O 1
ATOM 753 N N . ILE A 1 99 ? -9.534 -6.422 -0.185 1.00 98.81 99 ILE A N 1
ATOM 754 C CA . ILE A 1 99 ? -10.229 -6.026 1.041 1.00 98.81 99 ILE A CA 1
ATOM 755 C C . ILE A 1 99 ? -11.180 -4.856 0.771 1.00 98.81 99 ILE A C 1
ATOM 757 O O . ILE A 1 99 ? -12.245 -4.775 1.369 1.00 98.81 99 ILE A O 1
ATOM 761 N N . GLY A 1 100 ? -10.854 -3.992 -0.196 1.00 98.75 100 GLY A N 1
ATOM 762 C CA . GLY A 1 100 ? -11.751 -2.939 -0.660 1.00 98.75 100 GLY A CA 1
ATOM 763 C C . GLY A 1 100 ? -13.044 -3.488 -1.269 1.00 98.75 100 GLY A C 1
ATOM 764 O O . GLY A 1 100 ? -14.104 -2.878 -1.122 1.00 98.75 100 GLY A O 1
ATOM 765 N N . ASP A 1 101 ? -13.007 -4.650 -1.927 1.00 98.75 101 ASP A N 1
ATOM 766 C CA . ASP A 1 101 ? -14.206 -5.323 -2.448 1.00 98.75 101 ASP A CA 1
ATOM 767 C C . ASP A 1 101 ? -15.088 -5.842 -1.319 1.00 98.75 101 ASP A C 1
ATOM 769 O O . ASP A 1 101 ? -16.292 -5.591 -1.316 1.00 98.75 101 ASP A O 1
ATOM 773 N N . THR A 1 102 ? -14.497 -6.499 -0.322 1.00 98.75 102 THR A N 1
ATOM 774 C CA . THR A 1 102 ? -15.261 -7.083 0.788 1.00 98.75 102 THR A CA 1
ATOM 775 C C . THR A 1 102 ? -15.796 -6.016 1.746 1.00 98.75 102 THR A C 1
ATOM 777 O O . THR A 1 102 ? -16.922 -6.149 2.225 1.00 98.75 102 THR A O 1
ATOM 780 N N . LEU A 1 103 ? -15.062 -4.914 1.949 1.00 98.94 103 LEU A N 1
ATOM 781 C CA . LEU A 1 103 ? -15.532 -3.719 2.663 1.00 98.94 103 LEU A CA 1
ATOM 782 C C . LEU A 1 103 ? -16.724 -3.072 1.951 1.00 98.94 103 LEU A C 1
ATOM 784 O O . LEU A 1 103 ? -17.768 -2.851 2.566 1.00 98.94 103 LEU A O 1
ATOM 788 N N . SER A 1 104 ? -16.596 -2.825 0.642 1.00 98.75 104 SER A N 1
ATOM 789 C CA . SER A 1 104 ? -17.659 -2.192 -0.154 1.00 98.75 104 SER A CA 1
ATOM 790 C C . SER A 1 104 ? -18.917 -3.058 -0.199 1.00 98.75 104 SER A C 1
ATOM 792 O O . SER A 1 104 ? -20.019 -2.550 -0.015 1.00 98.75 104 SER A O 1
ATOM 794 N N . ALA A 1 105 ? -18.762 -4.377 -0.352 1.00 98.69 105 ALA A N 1
ATOM 795 C CA . ALA A 1 105 ? -19.874 -5.327 -0.328 1.00 98.69 105 ALA A CA 1
ATOM 796 C C . ALA A 1 105 ? -20.634 -5.338 1.013 1.00 98.69 105 ALA A C 1
ATOM 798 O O . ALA A 1 105 ? -21.808 -5.702 1.051 1.00 98.69 105 ALA A O 1
ATOM 799 N N . LYS A 1 106 ? -19.985 -4.932 2.111 1.00 98.62 106 LYS A N 1
ATOM 800 C CA . LYS A 1 106 ? -20.593 -4.797 3.443 1.00 98.62 106 LYS A CA 1
ATOM 801 C C . LYS A 1 106 ? -21.031 -3.374 3.786 1.00 98.62 106 LYS A C 1
ATOM 803 O O . L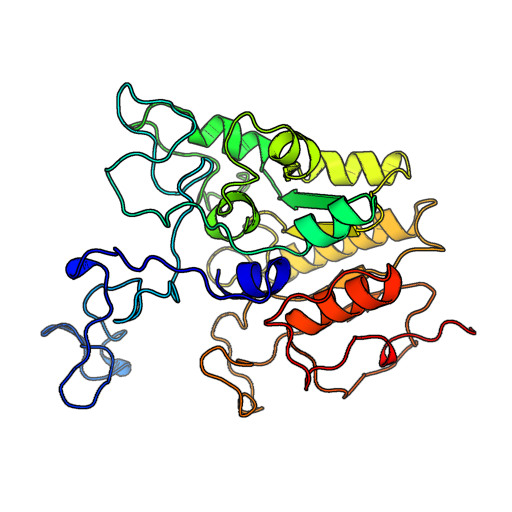YS A 1 106 ? -21.508 -3.153 4.895 1.00 98.62 106 LYS A O 1
ATOM 808 N N . GLY A 1 107 ? -20.894 -2.422 2.862 1.00 98.56 107 GLY A N 1
ATOM 809 C CA . GLY A 1 107 ? -21.223 -1.017 3.106 1.00 98.56 107 GLY A CA 1
ATOM 810 C C . GLY A 1 107 ? -20.328 -0.350 4.154 1.00 98.56 107 GLY A C 1
ATOM 811 O O . GLY A 1 107 ? -20.717 0.666 4.724 1.00 98.56 107 GLY A O 1
ATOM 812 N N . VAL A 1 108 ? -19.146 -0.913 4.428 1.00 98.88 108 VAL A N 1
ATOM 813 C CA . VAL A 1 108 ? -18.172 -0.326 5.355 1.00 98.88 108 VAL A CA 1
ATOM 814 C C . VAL A 1 108 ? -17.437 0.789 4.627 1.00 98.88 108 VAL A C 1
ATOM 816 O O . VAL A 1 108 ? -16.858 0.555 3.564 1.00 98.88 108 VAL A O 1
ATOM 819 N N . SER A 1 109 ? -17.449 2.006 5.174 1.00 98.88 109 SER A N 1
ATOM 820 C CA . SER A 1 109 ? -16.743 3.126 4.548 1.00 98.88 109 SER A CA 1
ATOM 821 C C . SER A 1 109 ? -15.232 2.938 4.661 1.00 98.88 109 SER A C 1
ATOM 823 O O . SER A 1 109 ? -14.706 2.591 5.722 1.00 98.88 109 SER A O 1
ATOM 825 N N . TRP A 1 110 ? -14.514 3.160 3.559 1.00 98.94 110 TRP A N 1
ATOM 826 C CA . TRP A 1 110 ? -13.070 2.967 3.531 1.00 98.94 110 TRP A CA 1
ATOM 827 C C . TRP A 1 110 ? -12.368 3.876 2.525 1.00 98.94 110 TRP A C 1
ATOM 829 O O . TRP A 1 110 ? -12.975 4.317 1.548 1.00 98.94 110 TRP A O 1
ATOM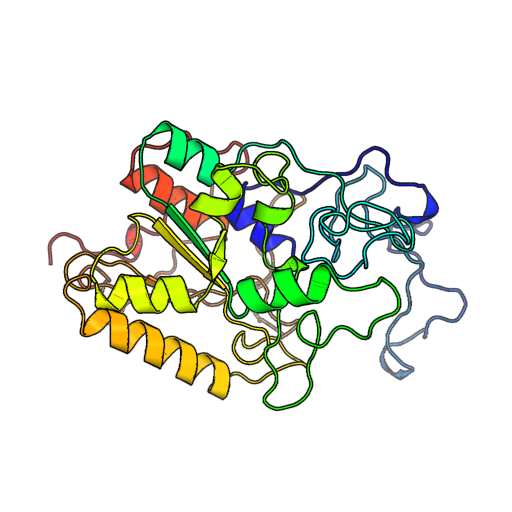 839 N N . ALA A 1 111 ? -11.086 4.149 2.756 1.00 98.88 111 ALA A N 1
ATOM 840 C CA . ALA A 1 111 ? -10.229 4.841 1.796 1.00 98.88 111 ALA A CA 1
ATOM 841 C C . ALA A 1 111 ? -8.749 4.487 1.998 1.00 98.88 111 ALA A C 1
ATOM 843 O O . ALA A 1 111 ? -8.310 4.148 3.100 1.00 98.88 111 ALA A O 1
ATOM 844 N N . TRP A 1 112 ? -7.972 4.605 0.922 1.00 98.88 112 TRP A N 1
ATOM 845 C CA . TRP A 1 112 ? -6.516 4.614 0.946 1.00 98.88 112 TRP A CA 1
ATOM 846 C C . TRP A 1 112 ? -6.009 6.030 0.683 1.00 98.88 112 TRP A C 1
ATOM 848 O O . TRP A 1 112 ? -6.182 6.580 -0.406 1.00 98.88 112 TRP A O 1
ATOM 858 N N . TYR A 1 113 ? -5.302 6.581 1.659 1.00 98.88 113 TYR A N 1
ATOM 859 C CA . TYR A 1 113 ? -4.675 7.889 1.595 1.00 98.88 113 TYR A CA 1
ATOM 860 C C . TYR A 1 113 ? -3.191 7.748 1.264 1.00 98.88 113 TYR A C 1
ATOM 862 O O . TYR A 1 113 ? -2.471 6.963 1.884 1.00 98.88 113 TYR A O 1
ATOM 870 N N . SER A 1 114 ? -2.703 8.521 0.297 1.00 98.69 114 SER A N 1
ATOM 871 C CA . SER A 1 114 ? -1.269 8.604 -0.004 1.00 98.69 114 SER A CA 1
ATOM 872 C C . SER A 1 114 ? -0.766 10.035 0.109 1.00 98.69 114 SER A C 1
ATOM 874 O O . SER A 1 114 ? -1.415 10.969 -0.358 1.00 98.69 114 SER A O 1
ATOM 876 N N . GLY A 1 115 ? 0.420 10.213 0.690 1.00 98.19 115 GLY A N 1
ATOM 877 C CA . GLY A 1 115 ? 1.113 11.499 0.631 1.00 98.19 115 GLY A CA 1
ATOM 878 C C . GLY A 1 115 ? 1.426 11.893 -0.814 1.00 98.19 115 GLY A C 1
ATOM 879 O O . GLY A 1 115 ? 1.969 11.078 -1.556 1.00 98.19 115 GLY A O 1
ATOM 880 N N . ALA A 1 116 ? 1.092 13.131 -1.189 1.00 97.94 116 ALA A N 1
ATOM 881 C CA . ALA A 1 116 ? 1.317 13.724 -2.513 1.00 97.94 116 ALA A CA 1
ATOM 882 C C . ALA A 1 116 ? 0.570 13.061 -3.692 1.00 97.94 116 ALA A C 1
ATOM 884 O O . ALA A 1 116 ? 0.961 13.249 -4.845 1.00 97.94 116 ALA A O 1
ATOM 885 N N . TRP A 1 117 ? -0.514 12.320 -3.444 1.00 98.38 117 TRP A N 1
ATOM 886 C CA . TRP A 1 117 ? -1.350 11.699 -4.480 1.00 98.38 117 TRP A CA 1
ATOM 887 C C . TRP A 1 117 ? -1.872 12.696 -5.520 1.00 98.38 117 TRP A C 1
ATOM 889 O O . TRP A 1 117 ? -1.699 12.491 -6.722 1.00 98.38 117 TRP A O 1
ATOM 899 N N . ASN A 1 118 ? -2.474 13.801 -5.077 1.00 98.19 118 ASN A N 1
ATOM 900 C CA . ASN A 1 118 ? -3.095 14.783 -5.969 1.00 98.19 118 ASN A CA 1
ATOM 901 C C . ASN A 1 118 ? -2.049 15.502 -6.828 1.00 98.19 118 ASN A C 1
ATOM 903 O O . ASN A 1 118 ? -2.290 15.799 -8.001 1.00 98.19 118 ASN A O 1
ATOM 907 N N . LEU A 1 119 ? -0.870 15.759 -6.258 1.00 98.06 119 LEU A N 1
ATOM 908 C CA . LEU A 1 119 ? 0.266 16.312 -6.992 1.00 98.06 119 LEU A CA 1
ATOM 909 C C . LEU A 1 119 ? 0.820 15.296 -7.994 1.00 98.06 119 LEU A C 1
ATOM 911 O O . LEU A 1 119 ? 1.081 15.657 -9.138 1.00 98.06 119 LEU A O 1
ATOM 915 N N . ALA A 1 120 ? 0.927 14.024 -7.608 1.00 98.19 120 ALA A N 1
ATOM 916 C CA . ALA A 1 120 ? 1.384 12.956 -8.486 1.00 98.19 120 ALA A CA 1
ATOM 917 C C . ALA A 1 120 ? 0.431 12.712 -9.660 1.00 98.19 120 ALA A C 1
ATOM 919 O O . ALA A 1 120 ? 0.895 12.493 -10.774 1.00 98.19 120 ALA A O 1
ATOM 920 N N . LEU A 1 121 ? -0.887 12.800 -9.458 1.00 97.56 121 LEU A N 1
ATOM 921 C CA . LEU A 1 121 ? -1.861 12.727 -10.552 1.00 97.56 121 LEU A CA 1
ATOM 922 C C . LEU A 1 121 ? -1.596 13.820 -11.590 1.00 97.56 121 LEU A C 1
ATOM 924 O O . LEU A 1 121 ? -1.476 13.525 -12.776 1.00 97.56 121 LEU A O 1
ATOM 928 N N . LYS A 1 122 ? -1.411 15.068 -11.153 1.00 96.94 122 LYS A N 1
ATOM 929 C CA . LYS A 1 122 ? -1.080 16.177 -12.060 1.00 96.94 122 LYS A CA 1
ATOM 930 C C . LYS A 1 122 ? 0.278 15.977 -12.738 1.00 96.94 122 LYS A C 1
ATOM 932 O O . LYS A 1 122 ? 0.385 16.187 -13.940 1.00 96.94 122 LYS A O 1
ATOM 937 N N . ASP A 1 123 ? 1.294 15.544 -11.990 1.00 97.25 123 ASP A N 1
ATOM 938 C CA . ASP A 1 123 ? 2.656 15.313 -12.493 1.00 97.25 123 ASP A CA 1
ATOM 939 C C . ASP A 1 123 ? 2.717 14.186 -13.531 1.00 97.25 123 ASP A C 1
ATOM 941 O O . ASP A 1 123 ? 3.372 14.298 -14.565 1.00 97.25 123 ASP A O 1
ATOM 945 N N . SER A 1 124 ? 1.969 13.110 -13.293 1.00 95.69 124 SER A N 1
ATOM 946 C CA . SER A 1 124 ? 1.956 11.927 -14.151 1.00 95.69 124 SER A CA 1
ATOM 947 C C . SER A 1 124 ? 1.387 12.168 -15.547 1.00 95.69 124 SER A C 1
ATOM 949 O O . SER A 1 124 ? 1.895 11.586 -16.506 1.00 95.69 124 SER A O 1
ATOM 951 N N . MET A 1 125 ? 0.375 13.033 -15.658 1.00 94.69 125 MET A N 1
ATOM 952 C CA . MET A 1 125 ? -0.389 13.278 -16.887 1.00 94.69 125 MET A CA 1
ATOM 953 C C . MET A 1 125 ? 0.228 14.352 -17.799 1.00 94.69 125 MET A C 1
ATOM 955 O O . MET A 1 125 ? -0.367 14.711 -18.813 1.00 94.69 125 MET A O 1
ATOM 959 N N . GLN A 1 126 ? 1.402 14.882 -17.445 1.00 95.44 126 GLN A N 1
ATOM 960 C CA . GLN A 1 126 ? 2.149 15.817 -18.290 1.00 95.44 126 GLN A CA 1
ATOM 961 C C . GLN A 1 126 ? 2.716 15.125 -19.537 1.00 95.44 126 GLN A C 1
ATOM 963 O O . GLN A 1 126 ? 2.786 13.892 -19.598 1.00 95.44 126 GLN A O 1
ATOM 968 N N . ASP A 1 127 ? 3.201 15.934 -20.488 1.00 94.25 127 ASP A N 1
ATOM 969 C CA . ASP A 1 127 ? 3.924 15.463 -21.673 1.00 94.25 127 ASP A CA 1
ATOM 970 C C . ASP A 1 127 ? 4.950 14.360 -21.312 1.00 94.25 127 ASP A C 1
ATOM 972 O O . ASP A 1 127 ? 5.626 14.462 -20.276 1.00 94.25 127 ASP A O 1
ATOM 976 N N . PRO A 1 128 ? 5.062 13.280 -22.109 1.00 94.00 128 PRO A N 1
ATOM 977 C CA . PRO A 1 128 ? 5.952 12.162 -21.804 1.00 94.00 128 PRO A CA 1
ATOM 978 C C . PRO A 1 128 ? 7.424 12.550 -21.625 1.00 94.00 128 PRO A C 1
ATOM 980 O O . PRO A 1 128 ? 8.123 11.908 -20.843 1.00 94.00 128 PRO A O 1
ATOM 983 N N . GLY A 1 129 ? 7.892 13.592 -22.321 1.00 93.62 129 GLY A N 1
ATOM 984 C CA . GLY A 1 129 ? 9.261 14.101 -22.230 1.00 93.62 129 GLY A CA 1
ATOM 985 C C . GLY A 1 129 ? 9.504 15.039 -21.044 1.00 93.62 129 GLY A C 1
ATOM 986 O O . GLY A 1 129 ? 10.656 15.353 -20.739 1.00 93.62 129 GLY A O 1
ATOM 987 N N . ALA A 1 130 ? 8.455 15.490 -20.350 1.00 95.00 130 ALA A N 1
ATOM 988 C CA . ALA A 1 130 ? 8.595 16.387 -19.207 1.00 95.00 130 ALA A CA 1
ATOM 989 C C . ALA A 1 130 ? 9.231 15.673 -17.998 1.00 95.00 130 ALA A C 1
ATOM 991 O O . ALA A 1 130 ? 8.797 14.593 -17.584 1.00 95.00 130 ALA A O 1
ATOM 992 N N . LYS A 1 131 ? 10.236 16.296 -17.365 1.00 93.88 131 LYS A N 1
ATOM 993 C CA . LYS A 1 131 ? 10.828 15.769 -16.123 1.00 93.88 131 LYS A CA 1
ATOM 994 C C . LYS A 1 131 ? 9.769 15.753 -15.015 1.00 93.88 131 LYS A C 1
ATOM 996 O O . LYS A 1 131 ? 9.260 16.808 -14.643 1.00 93.88 131 LYS A O 1
ATOM 1001 N N . ARG A 1 132 ? 9.506 14.571 -14.452 1.00 95.00 132 ARG A N 1
ATOM 1002 C CA . ARG A 1 132 ? 8.631 14.396 -13.283 1.00 95.00 132 ARG A CA 1
ATOM 1003 C C . ARG A 1 132 ? 9.239 15.066 -12.053 1.00 95.00 132 ARG A C 1
ATOM 1005 O O . ARG A 1 132 ? 10.439 14.936 -11.803 1.00 95.00 132 ARG A O 1
ATOM 1012 N N . ARG A 1 133 ? 8.420 15.821 -11.319 1.00 95.50 133 ARG A N 1
ATOM 1013 C CA . ARG A 1 133 ? 8.831 16.600 -10.133 1.00 95.50 133 ARG A CA 1
ATOM 1014 C C . ARG A 1 133 ? 8.222 16.096 -8.835 1.00 95.50 133 ARG A C 1
ATOM 1016 O O . ARG A 1 133 ? 8.586 16.594 -7.778 1.00 95.50 133 ARG A O 1
ATOM 1023 N N . ILE A 1 134 ? 7.322 15.122 -8.905 1.00 97.38 134 ILE A N 1
ATOM 1024 C CA . ILE A 1 134 ? 6.640 14.557 -7.740 1.00 97.38 134 ILE A CA 1
ATOM 1025 C C . ILE A 1 134 ? 6.874 13.049 -7.676 1.00 97.38 134 ILE A C 1
ATOM 1027 O O . ILE A 1 134 ? 7.144 12.491 -6.615 1.00 97.38 134 ILE A O 1
ATOM 1031 N N . ILE A 1 135 ? 6.783 12.362 -8.813 1.00 96.56 135 ILE A N 1
ATOM 1032 C CA . ILE A 1 135 ? 6.884 10.900 -8.875 1.00 96.56 135 ILE A CA 1
ATOM 1033 C C . ILE A 1 135 ? 8.357 10.488 -8.879 1.00 96.56 135 ILE A C 1
ATOM 1035 O O . ILE A 1 135 ? 9.085 10.809 -9.814 1.00 96.56 135 ILE A O 1
ATOM 1039 N N . TYR A 1 136 ? 8.791 9.762 -7.845 1.00 94.38 136 TYR A N 1
ATOM 1040 C CA . TYR A 1 136 ? 10.205 9.409 -7.629 1.00 94.38 136 TYR A CA 1
ATOM 1041 C C . TYR A 1 136 ? 11.156 10.613 -7.562 1.00 94.38 136 TYR A C 1
ATOM 1043 O O . TYR A 1 136 ? 12.335 10.480 -7.888 1.00 94.38 136 TYR A O 1
ATOM 1051 N N . ASN A 1 137 ? 10.658 11.778 -7.126 1.00 92.19 137 ASN A N 1
ATOM 1052 C CA . ASN A 1 137 ? 11.498 12.946 -6.896 1.00 92.19 137 ASN A CA 1
ATOM 1053 C C . ASN A 1 137 ? 11.999 12.980 -5.449 1.00 92.19 137 ASN A C 1
ATOM 1055 O O . ASN A 1 137 ? 11.233 13.309 -4.550 1.00 92.19 137 ASN A O 1
ATOM 1059 N N . ASN A 1 138 ? 13.279 12.668 -5.251 1.00 87.69 138 ASN A N 1
ATOM 1060 C CA . ASN A 1 138 ? 13.933 12.731 -3.944 1.00 87.69 138 ASN A CA 1
ATOM 1061 C C . ASN A 1 138 ? 14.755 14.021 -3.747 1.00 87.69 138 ASN A C 1
ATOM 1063 O O . ASN A 1 138 ? 15.736 14.024 -3.014 1.00 87.69 138 ASN A O 1
ATOM 1067 N N . GLU A 1 139 ? 14.416 15.094 -4.469 1.00 90.25 139 GLU A N 1
ATOM 1068 C CA . GLU A 1 139 ? 14.995 16.423 -4.244 1.00 90.25 139 GLU A CA 1
ATOM 1069 C C . GLU A 1 139 ? 14.537 16.966 -2.873 1.00 90.25 139 GLU A C 1
ATOM 1071 O O . GLU A 1 139 ? 13.345 16.925 -2.551 1.00 90.25 139 GLU A O 1
ATOM 1076 N N . ASP A 1 140 ? 15.472 17.496 -2.076 1.00 84.56 140 ASP A N 1
ATOM 1077 C CA . ASP A 1 140 ? 15.204 17.989 -0.719 1.00 84.56 140 ASP A CA 1
ATOM 1078 C C . ASP A 1 140 ? 14.030 18.980 -0.675 1.00 84.56 140 ASP A C 1
ATOM 1080 O O . ASP A 1 140 ? 13.918 19.898 -1.490 1.00 84.56 140 ASP A O 1
ATOM 1084 N N . GLY A 1 141 ? 13.128 18.784 0.291 1.00 83.94 141 GLY A N 1
ATOM 1085 C CA . GLY A 1 141 ? 11.943 19.628 0.483 1.00 83.94 141 GLY A CA 1
ATOM 1086 C C . GLY A 1 141 ? 10.848 19.471 -0.580 1.00 83.94 141 GLY A C 1
ATOM 1087 O O . GLY A 1 141 ? 9.817 20.140 -0.485 1.00 83.94 141 GLY A O 1
ATOM 1088 N N . SER A 1 142 ? 11.023 18.593 -1.571 1.00 90.25 142 SER A N 1
ATOM 1089 C CA . SER A 1 142 ? 10.015 18.352 -2.605 1.00 90.25 142 SER A CA 1
ATOM 1090 C C . SER A 1 142 ? 8.999 17.286 -2.177 1.00 90.25 142 SER A C 1
ATOM 1092 O O . SER A 1 142 ? 9.355 16.312 -1.509 1.00 90.25 142 SER A O 1
ATOM 1094 N N . PRO A 1 143 ? 7.722 17.403 -2.587 1.00 94.75 143 PRO A N 1
ATOM 1095 C CA . PRO A 1 143 ? 6.781 16.297 -2.475 1.00 94.75 143 PRO A CA 1
ATOM 1096 C C . PRO A 1 143 ? 7.290 15.072 -3.244 1.00 94.75 143 PRO A C 1
ATOM 1098 O O . PRO A 1 143 ? 7.678 15.182 -4.407 1.00 94.75 143 PRO A O 1
ATOM 1101 N N . TYR A 1 144 ? 7.228 13.901 -2.609 1.00 96.12 144 TYR A N 1
ATOM 1102 C CA . TYR A 1 144 ? 7.773 12.659 -3.159 1.00 96.12 144 TYR A CA 1
ATOM 1103 C C . TYR A 1 144 ? 6.721 11.542 -3.153 1.00 96.12 144 TYR A C 1
ATOM 1105 O O . TYR A 1 144 ? 6.519 10.831 -2.166 1.00 96.12 144 TYR A O 1
ATOM 1113 N N . PHE A 1 145 ? 6.083 11.308 -4.297 1.00 97.88 145 PHE A N 1
ATOM 1114 C CA . PHE A 1 145 ? 5.184 10.176 -4.493 1.00 97.88 145 PHE A CA 1
ATOM 1115 C C . PHE A 1 145 ? 5.917 8.919 -4.987 1.00 97.88 145 PHE A C 1
ATOM 1117 O O . PHE A 1 145 ? 6.694 8.952 -5.942 1.00 97.88 145 PHE A O 1
ATOM 1124 N N . VAL A 1 146 ? 5.611 7.778 -4.365 1.00 96.88 146 VAL A N 1
ATOM 1125 C CA . VAL A 1 146 ? 6.193 6.466 -4.687 1.00 96.88 146 VAL A CA 1
ATOM 1126 C C . VAL A 1 146 ? 5.096 5.587 -5.288 1.00 96.88 146 VAL A C 1
ATOM 1128 O O . VAL A 1 146 ? 4.322 4.972 -4.555 1.00 96.88 146 VAL A O 1
ATOM 1131 N N . ALA A 1 147 ? 5.016 5.531 -6.620 1.00 97.19 147 ALA A N 1
ATOM 1132 C CA . ALA A 1 147 ? 3.873 4.936 -7.326 1.00 97.19 147 ALA A CA 1
ATOM 1133 C C . ALA A 1 147 ? 3.617 3.470 -6.974 1.00 97.19 147 ALA A C 1
ATOM 1135 O O . ALA A 1 147 ? 2.480 3.051 -6.768 1.00 97.19 147 ALA A O 1
ATOM 1136 N N . HIS A 1 148 ? 4.686 2.696 -6.828 1.00 96.69 148 HIS A N 1
ATOM 1137 C CA . HIS A 1 148 ? 4.584 1.280 -6.506 1.00 96.69 148 HIS A CA 1
ATOM 1138 C C . HIS A 1 148 ? 4.134 0.961 -5.065 1.00 96.69 148 HIS A C 1
ATOM 1140 O O . HIS A 1 148 ? 4.015 -0.213 -4.722 1.00 96.69 148 HIS A O 1
ATOM 1146 N N . HIS A 1 149 ? 3.879 1.977 -4.231 1.00 97.75 149 HIS A N 1
ATOM 1147 C CA . HIS A 1 149 ? 3.337 1.831 -2.873 1.00 97.75 149 HIS A CA 1
ATOM 1148 C C . HIS A 1 149 ? 1.841 2.179 -2.794 1.00 97.75 149 HIS A C 1
ATOM 1150 O O . HIS A 1 149 ? 1.280 2.232 -1.703 1.00 97.75 149 HIS A O 1
ATOM 1156 N N . GLN A 1 150 ? 1.182 2.427 -3.931 1.00 98.31 150 GLN A N 1
ATOM 1157 C CA . GLN A 1 150 ? -0.272 2.554 -4.011 1.00 98.31 150 GLN A CA 1
ATOM 1158 C C . GLN A 1 150 ? -0.829 1.268 -4.654 1.00 98.31 150 GLN A C 1
ATOM 1160 O O . GLN A 1 150 ? -0.849 1.157 -5.882 1.00 98.31 150 GLN A O 1
ATOM 1165 N N . PRO A 1 151 ? -1.225 0.257 -3.858 1.00 98.25 151 PRO A N 1
ATOM 1166 C CA . PRO A 1 151 ? -1.542 -1.068 -4.389 1.00 98.25 151 PRO A CA 1
ATOM 1167 C C . PRO A 1 151 ? -2.874 -1.113 -5.148 1.00 98.25 151 PRO A C 1
ATOM 1169 O O . PRO A 1 151 ? -2.987 -1.824 -6.141 1.00 98.25 151 PRO A O 1
ATOM 1172 N N . PHE A 1 152 ? -3.876 -0.327 -4.748 1.00 98.69 152 PHE A N 1
ATOM 1173 C CA . PHE A 1 152 ? -5.180 -0.314 -5.420 1.00 98.69 152 PHE A CA 1
ATOM 1174 C C . PHE A 1 152 ? -5.110 0.216 -6.867 1.00 98.69 152 PHE A C 1
ATOM 1176 O O . PHE A 1 152 ? -5.882 -0.217 -7.716 1.00 98.69 152 PHE A O 1
ATOM 1183 N N . ASN A 1 153 ? -4.130 1.062 -7.199 1.00 98.44 153 ASN A N 1
ATOM 1184 C CA . ASN A 1 153 ? -3.883 1.617 -8.534 1.00 98.44 153 ASN A CA 1
ATOM 1185 C C . ASN A 1 153 ? -3.434 0.550 -9.552 1.00 98.44 153 ASN A C 1
ATOM 1187 O O . ASN A 1 153 ? -3.316 0.838 -10.741 1.00 98.44 153 ASN A O 1
ATOM 1191 N N . TYR A 1 154 ? -3.198 -0.683 -9.102 1.00 98.56 154 TYR A N 1
ATOM 1192 C CA . TYR A 1 154 ? -2.929 -1.831 -9.959 1.00 98.56 154 TYR A CA 1
ATOM 1193 C C . TYR A 1 154 ? -4.175 -2.633 -10.327 1.00 98.56 154 TYR A C 1
ATOM 1195 O O . TYR A 1 154 ? -4.079 -3.497 -11.191 1.00 98.56 154 TYR A O 1
ATOM 1203 N N . PHE A 1 155 ? -5.327 -2.399 -9.697 1.00 98.75 155 PHE A N 1
ATOM 1204 C CA . PHE A 1 155 ? -6.519 -3.222 -9.906 1.00 98.75 155 PHE A CA 1
ATOM 1205 C C . PHE A 1 155 ? -7.475 -2.573 -10.902 1.00 98.75 155 PHE A C 1
ATOM 1207 O O . PHE A 1 155 ? -7.714 -1.366 -10.859 1.00 98.75 155 PHE A O 1
ATOM 1214 N N . ALA A 1 156 ? -8.066 -3.386 -11.782 1.00 98.62 156 ALA A N 1
ATOM 1215 C CA . ALA A 1 156 ? -8.960 -2.933 -12.847 1.00 98.62 156 ALA A CA 1
ATOM 1216 C C . ALA A 1 156 ? -10.135 -2.088 -12.327 1.00 98.62 156 ALA A C 1
ATOM 1218 O O . ALA A 1 156 ? -10.507 -1.109 -12.971 1.00 98.62 156 ALA A O 1
ATOM 1219 N N . ARG A 1 157 ? -10.638 -2.411 -11.128 1.00 98.38 157 ARG A N 1
ATOM 1220 C CA . ARG A 1 157 ? -11.687 -1.667 -10.415 1.00 98.38 157 ARG A CA 1
ATOM 1221 C C . ARG A 1 157 ? -11.382 -0.172 -10.254 1.00 98.38 157 ARG A C 1
ATOM 1223 O O . ARG A 1 157 ? -12.301 0.633 -10.292 1.00 98.38 157 ARG A O 1
ATOM 1230 N N . PHE A 1 158 ? -10.108 0.204 -10.130 1.00 98.62 158 PHE A N 1
ATOM 1231 C CA . PHE A 1 158 ? -9.680 1.589 -9.901 1.00 98.62 158 PHE A CA 1
ATOM 1232 C C . PHE A 1 158 ? -9.100 2.246 -11.159 1.00 98.62 158 PHE A C 1
ATOM 1234 O O . PHE A 1 158 ? -8.287 3.173 -11.063 1.00 98.62 158 PHE A O 1
ATOM 1241 N N . ALA A 1 159 ? -9.500 1.781 -12.347 1.00 98.38 159 ALA A N 1
ATOM 1242 C CA . ALA A 1 159 ? -9.142 2.418 -13.611 1.00 98.38 159 ALA A CA 1
ATOM 1243 C C . ALA A 1 159 ? -9.506 3.920 -13.612 1.00 98.38 159 ALA A C 1
ATOM 1245 O O . ALA A 1 159 ? -10.487 4.319 -12.969 1.00 98.38 159 ALA A O 1
ATOM 1246 N N . PRO A 1 160 ? -8.739 4.780 -14.309 1.00 97.56 160 PRO A N 1
ATOM 1247 C CA . PRO A 1 160 ? -9.056 6.201 -14.417 1.00 97.56 160 PRO A CA 1
ATOM 1248 C C . PRO A 1 160 ? -10.489 6.443 -14.917 1.00 97.56 160 PRO A C 1
ATOM 1250 O O . PRO A 1 160 ? -10.902 5.869 -15.920 1.00 97.56 160 PRO A O 1
ATOM 1253 N N . GLY A 1 161 ? -11.232 7.310 -14.222 1.00 96.12 161 GLY A N 1
ATOM 1254 C CA . GLY A 1 161 ? -12.643 7.606 -14.506 1.00 96.12 161 GLY A CA 1
ATOM 1255 C C . GLY A 1 161 ? -13.662 6.674 -13.839 1.00 96.12 161 GLY A C 1
ATOM 1256 O O . GLY A 1 161 ? -14.857 6.865 -14.030 1.00 96.12 161 GLY A O 1
ATOM 1257 N N . SER A 1 162 ? -13.226 5.678 -13.059 1.00 98.25 162 SER A N 1
ATOM 1258 C CA . SER A 1 162 ? -14.135 4.920 -12.190 1.00 98.25 162 SER A CA 1
ATOM 1259 C C . SER A 1 162 ? -14.512 5.721 -10.941 1.00 98.25 162 SER A C 1
ATOM 1261 O O . SER A 1 162 ? -13.668 6.392 -10.341 1.00 98.25 162 SER A O 1
ATOM 1263 N N . SER A 1 163 ? -15.764 5.583 -10.499 1.00 98.19 163 SER A N 1
ATOM 1264 C CA . SER A 1 163 ? -16.234 6.160 -9.234 1.00 98.19 163 SER A CA 1
ATOM 1265 C C . SER A 1 163 ? -15.466 5.606 -8.032 1.00 98.19 163 SER A C 1
ATOM 1267 O O . SER A 1 163 ? -15.129 6.358 -7.124 1.00 98.19 163 SER A O 1
ATOM 1269 N N . ASP A 1 164 ? -15.116 4.315 -8.050 1.00 98.31 164 ASP A N 1
ATOM 1270 C CA . ASP A 1 164 ? -14.340 3.671 -6.984 1.00 98.31 164 ASP A CA 1
ATOM 1271 C C . ASP A 1 164 ? -12.961 4.312 -6.799 1.00 98.31 164 ASP A C 1
ATOM 1273 O O . ASP A 1 164 ? -12.506 4.515 -5.671 1.00 98.31 164 ASP A O 1
ATOM 1277 N N . ARG A 1 165 ? -12.284 4.672 -7.898 1.00 98.56 165 ARG A N 1
ATOM 1278 C CA . ARG A 1 165 ? -11.004 5.383 -7.828 1.00 98.56 165 ARG A CA 1
ATOM 1279 C C . ARG A 1 165 ? -11.164 6.723 -7.127 1.00 98.56 165 ARG A C 1
ATOM 1281 O O . ARG A 1 165 ? -10.398 7.026 -6.216 1.00 98.56 165 ARG A O 1
ATOM 1288 N N . GLU A 1 166 ? -12.140 7.513 -7.558 1.00 97.44 166 GLU A N 1
ATOM 1289 C CA . GLU A 1 166 ? -12.387 8.848 -7.015 1.00 97.44 166 GLU A CA 1
ATOM 1290 C C . GLU A 1 166 ? -12.842 8.795 -5.560 1.00 97.44 166 GLU A C 1
ATOM 1292 O O . GLU A 1 166 ? -12.462 9.658 -4.772 1.00 97.44 166 GLU A O 1
ATOM 1297 N N . GLN A 1 167 ? -13.619 7.782 -5.183 1.00 98.38 167 GLN A N 1
ATOM 1298 C CA . GLN A 1 167 ? -14.146 7.609 -3.836 1.00 98.38 167 GLN A CA 1
ATOM 1299 C C . GLN A 1 167 ? -13.086 7.125 -2.843 1.00 98.38 167 GLN A C 1
ATOM 1301 O O . GLN A 1 167 ? -13.074 7.599 -1.707 1.00 98.38 167 GLN A O 1
ATOM 1306 N N . HIS A 1 168 ? -12.192 6.224 -3.255 1.00 98.81 168 HIS A N 1
ATOM 1307 C CA . HIS A 1 168 ? -11.330 5.501 -2.319 1.00 98.81 168 HIS A CA 1
ATOM 1308 C C . HIS A 1 168 ? -9.846 5.866 -2.395 1.00 98.81 168 HIS A C 1
ATOM 1310 O O . HIS A 1 168 ? -9.145 5.647 -1.409 1.00 98.81 168 HIS A O 1
ATOM 1316 N N . LEU A 1 169 ? -9.336 6.410 -3.508 1.00 98.81 169 LEU A N 1
ATOM 1317 C CA . LEU A 1 169 ? -7.917 6.777 -3.631 1.00 98.81 169 LEU A CA 1
ATOM 1318 C C . LEU A 1 169 ? -7.746 8.277 -3.401 1.00 98.81 169 LEU A C 1
ATOM 1320 O O . LEU A 1 169 ? -8.071 9.096 -4.263 1.00 98.81 169 LEU A O 1
ATOM 1324 N N . LYS A 1 170 ? -7.254 8.628 -2.214 1.00 98.81 170 LYS A N 1
ATOM 1325 C CA . LYS A 1 170 ? -7.285 9.991 -1.676 1.00 98.81 170 LYS A CA 1
ATOM 1326 C C . LYS A 1 170 ? -5.895 10.506 -1.323 1.00 98.81 170 LYS A C 1
ATOM 1328 O O . LYS A 1 170 ? -4.944 9.737 -1.156 1.00 98.81 170 LYS A O 1
ATOM 1333 N N . ASP A 1 171 ? -5.775 11.821 -1.196 1.00 98.81 171 ASP A N 1
ATOM 1334 C CA . ASP A 1 171 ? -4.539 12.466 -0.763 1.00 98.81 171 ASP A CA 1
ATOM 1335 C C . ASP A 1 171 ? -4.464 12.556 0.762 1.00 98.81 171 ASP A C 1
ATOM 1337 O O . ASP A 1 171 ? -5.478 12.622 1.454 1.00 98.81 171 ASP A O 1
ATOM 1341 N N . TYR A 1 172 ? -3.252 12.598 1.306 1.00 98.62 172 TYR A N 1
ATOM 1342 C CA . TYR A 1 172 ? -3.023 12.890 2.717 1.00 98.62 172 TYR A CA 1
ATOM 1343 C C . TYR A 1 172 ? -3.764 14.145 3.208 1.00 98.62 172 TYR A C 1
ATOM 1345 O O . TYR A 1 172 ? -4.274 14.143 4.328 1.00 98.62 172 TYR A O 1
ATOM 1353 N N . THR A 1 173 ? -3.896 15.192 2.387 1.00 98.44 173 THR A N 1
ATOM 1354 C CA . THR A 1 173 ? -4.662 16.388 2.774 1.00 98.44 173 THR A CA 1
ATOM 1355 C C . THR A 1 173 ? -6.133 16.076 3.052 1.00 98.44 173 THR A C 1
ATOM 1357 O O . THR A 1 173 ? -6.724 16.680 3.946 1.00 98.44 173 THR A O 1
ATOM 1360 N N . ASP A 1 174 ? -6.715 15.102 2.344 1.00 98.75 174 ASP A N 1
ATOM 1361 C CA . ASP A 1 174 ? -8.090 14.654 2.573 1.00 98.75 174 ASP A CA 1
ATOM 1362 C C . ASP A 1 174 ? -8.215 13.917 3.915 1.00 98.75 174 ASP A C 1
ATOM 1364 O O . ASP A 1 174 ? -9.210 14.095 4.615 1.00 98.75 174 ASP A O 1
ATOM 1368 N N . LEU A 1 175 ? -7.198 13.132 4.305 1.00 98.81 175 LEU A N 1
ATOM 1369 C CA . LEU A 1 175 ? -7.144 12.470 5.616 1.00 98.81 175 LEU A CA 1
ATOM 1370 C C . LEU A 1 175 ? -7.087 13.496 6.747 1.00 98.81 175 LEU A C 1
ATOM 1372 O O . LEU A 1 175 ? -7.850 13.402 7.704 1.00 98.81 175 LEU A O 1
ATOM 1376 N N . VAL A 1 176 ? -6.199 14.487 6.636 1.00 98.62 176 VAL A N 1
ATOM 1377 C CA . VAL A 1 176 ? -6.042 15.543 7.648 1.00 98.62 176 VAL A CA 1
ATOM 1378 C C . VAL A 1 176 ? -7.355 16.299 7.835 1.00 98.62 176 VAL A C 1
ATOM 1380 O O . VAL A 1 176 ? -7.824 16.428 8.969 1.00 98.62 176 VAL A O 1
ATOM 1383 N N . ALA A 1 177 ? -7.980 16.709 6.728 1.00 98.62 177 ALA A N 1
ATOM 1384 C CA . ALA A 1 177 ? -9.262 17.396 6.749 1.00 98.62 177 ALA A CA 1
ATOM 1385 C C . ALA A 1 177 ? -10.385 16.509 7.314 1.00 98.62 177 ALA A C 1
ATOM 1387 O O . ALA A 1 177 ? -11.265 17.012 8.008 1.00 98.62 177 ALA A O 1
ATOM 1388 N N . ALA A 1 178 ? -10.357 15.198 7.054 1.00 98.62 178 ALA A N 1
ATOM 1389 C CA . ALA A 1 178 ? -11.332 14.275 7.625 1.00 98.62 178 ALA A CA 1
ATOM 1390 C C . ALA A 1 178 ? -11.165 14.098 9.143 1.00 98.62 178 ALA A C 1
ATOM 1392 O O . ALA A 1 178 ? -12.144 14.035 9.885 1.00 98.62 178 ALA A O 1
ATOM 1393 N N . ILE A 1 179 ? -9.922 14.097 9.636 1.00 98.69 179 ILE A N 1
ATOM 1394 C CA . ILE A 1 179 ? -9.635 14.108 11.078 1.00 98.69 179 ILE A CA 1
ATOM 1395 C C . ILE A 1 179 ? -10.160 15.399 11.720 1.00 98.69 179 ILE A C 1
ATOM 1397 O O . ILE A 1 179 ? -10.738 15.335 12.800 1.00 98.69 179 ILE A O 1
ATOM 1401 N N . ASP A 1 180 ? -9.989 16.557 11.068 1.00 98.00 180 ASP A N 1
ATOM 1402 C CA . ASP A 1 180 ? -10.519 17.842 11.562 1.00 98.00 180 ASP A CA 1
ATOM 1403 C C . ASP A 1 180 ? -12.045 17.852 11.674 1.00 98.00 180 ASP A C 1
ATOM 1405 O O . ASP A 1 180 ? -12.592 18.387 12.637 1.00 98.00 180 ASP A O 1
ATOM 1409 N N . ARG A 1 181 ? -12.738 17.246 10.706 1.00 97.94 181 ARG A N 1
ATOM 1410 C CA . ARG A 1 181 ? -14.204 17.157 10.702 1.00 97.94 181 ARG A CA 1
ATOM 1411 C C . ARG A 1 181 ? -14.755 16.016 11.558 1.00 97.94 181 ARG A C 1
ATOM 1413 O O . ARG A 1 181 ? -15.951 16.002 11.833 1.00 97.94 181 ARG A O 1
ATOM 1420 N N . GLY A 1 182 ? -13.913 15.068 11.970 1.00 97.62 182 GLY A N 1
ATOM 1421 C CA . GLY A 1 182 ? -14.342 13.853 12.663 1.00 97.62 182 GLY A CA 1
ATOM 1422 C C . GLY A 1 182 ? -15.092 12.863 11.763 1.00 97.62 182 GLY A C 1
ATOM 1423 O O . GLY A 1 182 ? -15.898 12.088 12.267 1.00 97.62 182 GLY A O 1
ATOM 1424 N N . ASP A 1 183 ? -14.843 12.881 10.450 1.00 97.06 183 ASP A N 1
ATOM 1425 C CA . ASP A 1 183 ? -15.543 12.062 9.446 1.00 97.06 183 ASP A CA 1
ATOM 1426 C C . ASP A 1 183 ? -14.612 11.086 8.697 1.00 97.06 183 ASP A C 1
ATOM 1428 O O . ASP A 1 183 ? -14.882 10.684 7.563 1.00 97.06 183 ASP A O 1
ATOM 1432 N N . VAL A 1 184 ? -13.512 10.676 9.341 1.00 98.44 184 VAL A N 1
ATOM 1433 C CA . VAL A 1 184 ? -12.624 9.617 8.831 1.00 98.44 184 VAL A CA 1
ATOM 1434 C C . VAL A 1 184 ? -13.438 8.333 8.591 1.00 98.44 184 VAL A C 1
ATOM 1436 O O . VAL A 1 184 ? -14.246 7.958 9.446 1.00 98.44 184 VAL A O 1
ATOM 1439 N N . PRO A 1 185 ? -13.251 7.638 7.449 1.00 98.62 185 PRO A N 1
ATOM 1440 C CA . PRO A 1 185 ? -13.966 6.397 7.166 1.00 98.62 185 PRO A CA 1
ATOM 1441 C C . PRO A 1 185 ? -13.670 5.310 8.206 1.00 98.62 185 PRO A C 1
ATOM 1443 O O . PRO A 1 185 ? -12.632 5.326 8.866 1.00 98.62 185 PRO A O 1
ATOM 1446 N N . GLN A 1 186 ? -14.556 4.316 8.305 1.00 98.81 186 GLN A N 1
ATOM 1447 C CA . GLN A 1 186 ? -14.430 3.216 9.268 1.00 98.81 186 GLN A CA 1
ATOM 1448 C C . GLN A 1 186 ? -13.120 2.430 9.109 1.00 98.81 186 GLN A C 1
ATOM 1450 O O . GLN A 1 186 ? -12.595 1.915 10.094 1.00 98.81 186 GLN A O 1
ATOM 1455 N N . VAL A 1 187 ? -12.592 2.343 7.883 1.00 98.94 187 VAL A N 1
ATOM 1456 C CA . VAL A 1 187 ? -11.269 1.780 7.591 1.00 98.94 187 VAL A CA 1
ATOM 1457 C C . VAL A 1 187 ? -10.453 2.763 6.752 1.00 98.94 187 VAL A C 1
ATOM 1459 O O . VAL A 1 187 ? -10.743 2.996 5.580 1.00 98.94 187 VAL A O 1
ATOM 1462 N N . ALA A 1 188 ? -9.391 3.316 7.331 1.00 98.88 188 ALA A N 1
ATOM 1463 C CA . ALA A 1 188 ? -8.460 4.196 6.635 1.00 98.88 188 ALA A CA 1
ATOM 1464 C C . ALA A 1 188 ? -7.075 3.546 6.546 1.00 98.88 188 ALA A C 1
ATOM 1466 O O . ALA A 1 188 ? -6.475 3.206 7.563 1.00 98.88 188 ALA A O 1
ATOM 1467 N N . PHE A 1 189 ? -6.548 3.419 5.330 1.00 98.88 189 PHE A N 1
ATOM 1468 C CA . PHE A 1 189 ? -5.145 3.079 5.096 1.00 98.88 189 PHE A CA 1
ATOM 1469 C C . PHE A 1 189 ? -4.372 4.354 4.787 1.00 98.88 189 PHE A C 1
ATOM 1471 O O . PHE A 1 189 ? -4.861 5.195 4.035 1.00 98.88 189 PHE A O 1
ATOM 1478 N N . TYR A 1 190 ? -3.159 4.495 5.315 1.00 98.81 190 TYR A N 1
ATOM 1479 C CA . TYR A 1 190 ? -2.318 5.649 5.028 1.00 98.81 190 TYR A CA 1
ATOM 1480 C C . TYR A 1 190 ? -0.889 5.232 4.693 1.00 98.81 190 TYR A C 1
ATOM 1482 O O . TYR A 1 190 ? -0.261 4.486 5.438 1.00 98.81 190 TYR A O 1
ATOM 1490 N N . LYS A 1 191 ? -0.372 5.758 3.579 1.00 98.44 191 LYS A N 1
ATOM 1491 C CA . LYS A 1 191 ? 1.031 5.640 3.181 1.00 98.44 191 LYS A CA 1
ATOM 1492 C C . LYS A 1 191 ? 1.671 7.037 3.114 1.00 98.44 191 LYS A C 1
ATOM 1494 O O . LYS A 1 191 ? 1.286 7.825 2.238 1.00 98.44 191 LYS A O 1
ATOM 1499 N N . PRO A 1 192 ? 2.655 7.361 3.977 1.00 97.81 192 PRO A N 1
ATOM 1500 C CA . PRO A 1 192 ? 3.371 8.635 3.925 1.00 97.81 192 PRO A CA 1
ATOM 1501 C C . PRO A 1 192 ? 4.086 8.856 2.590 1.00 97.81 192 PRO A C 1
ATOM 1503 O O . PRO A 1 192 ? 4.457 7.905 1.898 1.00 97.81 192 PRO A O 1
ATOM 1506 N N . GLN A 1 193 ? 4.306 10.111 2.200 1.00 96.38 193 GLN A N 1
ATOM 1507 C CA . GLN A 1 193 ? 5.169 10.403 1.048 1.00 96.38 193 GLN A CA 1
ATOM 1508 C C . GLN A 1 193 ? 6.612 9.928 1.306 1.00 96.38 193 GLN A C 1
ATOM 1510 O O . GLN A 1 193 ? 6.984 9.661 2.445 1.00 96.38 193 GLN A O 1
ATOM 1515 N N . GLY A 1 194 ? 7.415 9.786 0.251 1.00 95.31 194 GLY A N 1
ATOM 1516 C CA . GLY A 1 194 ? 8.761 9.205 0.314 1.00 95.31 194 GLY A CA 1
ATOM 1517 C C . GLY A 1 194 ? 9.715 9.911 1.280 1.00 95.31 194 GLY A C 1
ATOM 1518 O O . GLY A 1 194 ? 10.568 9.259 1.857 1.00 95.31 194 GLY A O 1
ATOM 1519 N N . THR A 1 195 ? 9.526 11.206 1.540 1.00 94.56 195 THR A N 1
ATOM 1520 C CA . THR A 1 195 ? 10.339 11.941 2.523 1.00 94.56 195 THR A CA 1
ATOM 1521 C C . THR A 1 195 ? 10.018 11.586 3.979 1.00 94.56 195 THR A C 1
ATOM 1523 O O . THR A 1 195 ? 10.768 11.989 4.856 1.00 94.56 195 THR A O 1
ATOM 1526 N N . TYR A 1 196 ? 8.921 10.872 4.260 1.00 95.69 196 TYR A N 1
ATOM 1527 C CA . TYR A 1 196 ? 8.445 10.562 5.621 1.00 95.69 196 TYR A CA 1
ATOM 1528 C C . TYR A 1 196 ? 8.103 9.079 5.817 1.00 95.69 196 TYR A C 1
ATOM 1530 O O . TYR A 1 196 ? 7.385 8.734 6.749 1.00 95.69 196 TYR A O 1
ATOM 1538 N N . ASN A 1 197 ? 8.516 8.200 4.900 1.00 94.88 197 ASN A N 1
ATOM 1539 C CA . ASN A 1 197 ? 8.157 6.779 4.943 1.00 94.88 197 ASN A CA 1
ATOM 1540 C C . ASN A 1 197 ? 9.265 5.877 5.506 1.00 94.88 197 ASN A C 1
ATOM 1542 O O . ASN A 1 197 ? 9.152 4.664 5.366 1.00 94.88 197 ASN A O 1
ATOM 1546 N N . GLU A 1 198 ? 10.327 6.472 6.059 1.00 95.88 198 GLU A N 1
ATOM 1547 C CA . GLU A 1 198 ? 11.471 5.796 6.697 1.00 95.88 198 GLU A CA 1
ATOM 1548 C C . GLU A 1 198 ? 12.267 4.851 5.784 1.00 95.88 198 GLU A C 1
ATOM 1550 O O . GLU A 1 198 ? 13.129 4.105 6.245 1.00 95.88 198 GLU A O 1
ATOM 1555 N N . HIS A 1 199 ? 12.021 4.889 4.471 1.00 94.44 199 HIS A N 1
ATOM 1556 C CA . HIS A 1 199 ? 12.692 3.990 3.547 1.00 94.44 199 HIS A CA 1
ATOM 1557 C C . HIS A 1 199 ? 14.192 4.325 3.453 1.00 94.44 199 HIS A C 1
ATOM 1559 O O . HIS A 1 199 ? 14.546 5.470 3.126 1.00 94.44 199 HIS A O 1
ATOM 1565 N N . PRO A 1 200 ? 15.092 3.338 3.633 1.00 90.81 200 PRO A N 1
ATOM 1566 C CA . PRO A 1 200 ? 16.527 3.573 3.569 1.00 90.81 200 PRO A CA 1
ATOM 1567 C C . PRO A 1 200 ? 16.948 4.117 2.201 1.00 90.81 200 PRO A C 1
ATOM 1569 O O . PRO A 1 200 ? 16.388 3.763 1.160 1.00 90.81 200 PRO A O 1
ATOM 1572 N N . GLY A 1 201 ? 17.942 5.003 2.216 1.00 87.31 201 GLY A N 1
ATOM 1573 C CA . GLY A 1 201 ? 18.499 5.655 1.028 1.00 87.31 201 GLY A CA 1
ATOM 1574 C C . GLY A 1 201 ? 17.734 6.892 0.555 1.00 87.31 201 G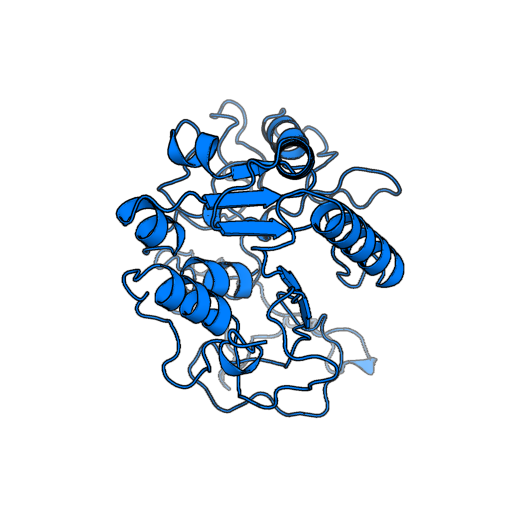LY A C 1
ATOM 1575 O O . GLY A 1 201 ? 18.338 7.741 -0.095 1.00 87.31 201 GLY A O 1
ATOM 1576 N N . ASN A 1 202 ? 16.450 7.029 0.908 1.00 85.31 202 ASN A N 1
ATOM 1577 C CA . ASN A 1 202 ? 15.621 8.149 0.459 1.00 85.31 202 ASN A CA 1
ATOM 1578 C C . ASN A 1 202 ? 15.203 9.106 1.583 1.00 85.31 202 ASN A C 1
ATOM 1580 O O . ASN A 1 202 ? 14.954 10.275 1.317 1.00 85.31 202 ASN A O 1
ATOM 1584 N N . THR A 1 203 ? 15.102 8.613 2.815 1.00 92.56 203 THR A N 1
ATOM 1585 C CA . THR A 1 203 ? 14.744 9.390 4.009 1.00 92.56 203 THR A CA 1
ATOM 1586 C C . THR A 1 203 ? 15.399 8.761 5.250 1.00 92.56 203 THR A C 1
ATOM 1588 O O . THR A 1 203 ? 16.240 7.865 5.127 1.00 92.56 203 THR A O 1
ATOM 1591 N N . ASP A 1 204 ? 15.039 9.239 6.437 1.00 93.12 204 ASP A N 1
ATOM 1592 C CA . ASP A 1 204 ? 15.536 8.829 7.742 1.00 93.12 204 ASP A CA 1
ATOM 1593 C C . ASP A 1 204 ? 14.389 8.479 8.713 1.00 93.12 204 ASP A C 1
ATOM 1595 O O . ASP A 1 204 ? 13.225 8.823 8.494 1.00 93.12 204 ASP A O 1
ATOM 1599 N N . VAL A 1 205 ? 14.737 7.778 9.797 1.00 95.12 205 VAL A N 1
ATOM 1600 C CA . VAL A 1 205 ? 13.778 7.328 10.821 1.00 95.12 205 VAL A CA 1
ATOM 1601 C C . VAL A 1 205 ? 13.179 8.505 11.593 1.00 95.12 205 VAL A C 1
ATOM 1603 O O . VAL A 1 205 ? 11.982 8.520 11.848 1.00 95.12 205 VAL A O 1
ATOM 1606 N N . LEU A 1 206 ? 13.977 9.525 11.929 1.00 96.56 206 LEU A N 1
ATOM 1607 C CA . LEU A 1 206 ? 13.530 10.643 12.763 1.00 96.56 206 LEU A CA 1
ATOM 1608 C C . LEU A 1 206 ? 12.430 11.458 12.068 1.00 96.56 206 LEU A C 1
ATOM 1610 O O . LEU A 1 206 ? 11.422 11.796 12.688 1.00 96.56 206 LEU A O 1
ATOM 1614 N N . SER A 1 207 ? 12.606 11.759 10.782 1.00 95.38 207 SER A N 1
ATOM 1615 C CA . SER A 1 207 ? 11.616 12.471 9.972 1.00 95.38 207 SER A CA 1
ATOM 1616 C C . SER A 1 207 ? 10.295 11.700 9.872 1.00 95.38 207 SER A C 1
ATOM 1618 O O . SER A 1 207 ? 9.222 12.306 9.945 1.00 95.38 207 SER A O 1
ATOM 1620 N N . GLY A 1 208 ? 10.357 10.371 9.732 1.00 96.81 208 GLY A N 1
ATOM 1621 C CA . GLY A 1 208 ? 9.181 9.497 9.742 1.00 96.81 208 GLY A CA 1
ATOM 1622 C C . GLY A 1 208 ? 8.491 9.437 11.104 1.00 96.81 208 GLY A C 1
ATOM 1623 O O . GLY A 1 208 ? 7.291 9.702 11.186 1.00 96.81 208 GLY A O 1
ATOM 1624 N N . ASP A 1 209 ? 9.250 9.229 12.180 1.00 97.81 209 ASP A N 1
ATOM 1625 C CA . ASP A 1 209 ? 8.740 9.174 13.553 1.00 97.81 209 ASP A CA 1
ATOM 1626 C C . ASP A 1 209 ? 8.039 10.476 13.959 1.00 97.81 209 ASP A C 1
ATOM 1628 O O . ASP A 1 209 ? 6.947 10.449 14.533 1.00 97.81 209 ASP A O 1
ATOM 1632 N N . ILE A 1 210 ? 8.620 11.636 13.624 1.00 98.38 210 ILE A N 1
ATOM 1633 C CA . ILE A 1 210 ? 7.996 12.947 13.867 1.00 98.38 210 ILE A CA 1
ATOM 1634 C C . ILE A 1 210 ? 6.655 13.044 13.130 1.00 98.38 210 ILE A C 1
ATOM 1636 O O . ILE A 1 210 ? 5.664 13.516 13.698 1.00 98.38 210 ILE A O 1
ATOM 1640 N N . HIS A 1 211 ? 6.599 12.582 11.880 1.00 98.12 211 HIS A N 1
ATOM 1641 C CA . HIS A 1 211 ? 5.382 12.598 11.072 1.00 98.12 211 HIS A CA 1
ATOM 1642 C C . HIS A 1 211 ? 4.303 11.657 11.629 1.00 98.12 211 HIS A C 1
ATOM 1644 O O . HIS A 1 211 ? 3.146 12.061 11.786 1.00 98.12 211 HIS A O 1
ATOM 1650 N N . ILE A 1 212 ? 4.676 10.428 11.999 1.00 98.50 212 ILE A N 1
ATOM 1651 C CA . ILE A 1 212 ? 3.792 9.444 12.640 1.00 98.50 212 ILE A CA 1
ATOM 1652 C C . ILE A 1 212 ? 3.249 10.003 13.959 1.00 98.50 212 ILE A C 1
ATOM 1654 O O . ILE A 1 212 ? 2.033 10.010 14.175 1.00 98.50 212 ILE A O 1
ATOM 1658 N N . ALA A 1 213 ? 4.124 10.523 14.823 1.00 98.56 213 ALA A N 1
ATOM 1659 C CA . ALA A 1 213 ? 3.746 11.100 16.109 1.00 98.56 213 ALA A CA 1
ATOM 1660 C C . ALA A 1 213 ? 2.803 12.300 15.944 1.00 98.56 213 ALA A C 1
ATOM 1662 O O . ALA A 1 213 ? 1.816 12.407 16.676 1.00 98.56 213 ALA A O 1
ATOM 1663 N N . GLY A 1 214 ? 3.058 13.168 14.960 1.00 98.69 214 GLY A N 1
ATOM 1664 C CA . GLY A 1 214 ? 2.194 14.301 14.633 1.00 98.69 214 GLY A CA 1
ATOM 1665 C C . GLY A 1 214 ? 0.785 13.866 14.225 1.00 98.69 214 GLY A C 1
ATOM 1666 O O . GLY A 1 214 ? -0.202 14.366 14.772 1.00 98.69 214 GLY A O 1
ATOM 1667 N N . LEU A 1 215 ? 0.671 12.890 13.319 1.00 98.69 215 LEU A N 1
ATOM 1668 C CA . LEU A 1 215 ? -0.624 12.378 12.862 1.00 98.69 215 LEU A CA 1
ATOM 1669 C C . LEU A 1 215 ? -1.390 11.658 13.983 1.00 98.69 215 LEU A C 1
ATOM 1671 O O . LEU A 1 215 ? -2.577 11.924 14.186 1.00 98.69 215 LEU A O 1
ATOM 1675 N N . ILE A 1 216 ? -0.720 10.794 14.752 1.00 98.75 216 ILE A N 1
ATOM 1676 C CA . ILE A 1 216 ? -1.322 10.118 15.911 1.00 98.75 216 ILE A CA 1
ATOM 1677 C C . ILE A 1 216 ? -1.766 11.144 16.956 1.00 98.75 216 ILE A C 1
ATOM 1679 O O . ILE A 1 216 ? -2.871 11.037 17.487 1.00 98.75 216 ILE A O 1
ATOM 1683 N N . GLY A 1 217 ? -0.942 12.156 17.239 1.00 98.69 217 GLY A N 1
ATOM 1684 C CA . GLY A 1 217 ? -1.281 13.252 18.145 1.00 98.69 217 GLY A CA 1
ATOM 1685 C C . GLY A 1 217 ? -2.549 13.984 17.708 1.00 98.69 217 GLY A C 1
ATOM 1686 O O . GLY A 1 217 ? -3.438 14.218 18.528 1.00 98.69 217 GLY A O 1
ATOM 1687 N N . LYS A 1 218 ? -2.685 14.252 16.405 1.00 98.62 218 LYS A N 1
ATOM 1688 C CA . LYS A 1 218 ? -3.879 14.871 15.822 1.00 98.62 218 LYS A CA 1
ATOM 1689 C C . LYS A 1 218 ? -5.132 14.013 16.001 1.00 98.62 218 LYS A C 1
ATOM 1691 O O . LYS A 1 218 ? -6.176 14.532 16.385 1.00 98.62 218 LYS A O 1
ATOM 1696 N N . ILE A 1 219 ? -5.031 12.703 15.768 1.00 98.69 219 ILE A N 1
ATOM 1697 C CA . ILE A 1 219 ? -6.146 11.765 15.971 1.00 98.69 219 ILE A CA 1
ATOM 1698 C C . ILE A 1 219 ? -6.526 11.702 17.453 1.00 98.69 219 ILE A C 1
ATOM 1700 O O . ILE A 1 219 ? -7.707 11.810 17.775 1.00 98.69 219 ILE A O 1
ATOM 1704 N N . LYS A 1 220 ? -5.544 11.604 18.359 1.00 98.50 220 LYS A N 1
ATOM 1705 C CA . LYS A 1 220 ? -5.756 11.578 19.818 1.00 98.50 220 LYS A CA 1
ATOM 1706 C C . LYS A 1 220 ? -6.451 12.831 20.354 1.00 98.50 220 LYS A C 1
ATOM 1708 O O . LYS A 1 220 ? -7.192 12.735 21.325 1.00 98.50 220 LYS A O 1
ATOM 1713 N N . ALA A 1 221 ? -6.202 13.986 19.740 1.00 98.31 221 ALA A N 1
ATOM 1714 C CA . ALA A 1 221 ? -6.843 15.251 20.095 1.00 98.31 221 ALA A CA 1
ATOM 1715 C C . ALA A 1 221 ? -8.248 15.424 19.484 1.00 98.31 221 ALA A C 1
ATOM 1717 O O . ALA A 1 221 ? -8.953 16.367 19.836 1.00 98.31 221 ALA A O 1
ATOM 1718 N N . SER A 1 222 ? -8.656 14.545 18.563 1.00 98.00 222 SER A N 1
ATOM 1719 C CA . SER A 1 222 ? -9.942 14.628 17.867 1.00 98.00 222 SER A CA 1
ATOM 1720 C C . SER A 1 222 ? -11.047 13.829 18.566 1.00 98.00 222 SER A C 1
ATOM 1722 O O . SER A 1 222 ? -10.785 12.926 19.363 1.00 98.00 222 SER A O 1
ATOM 1724 N N . ALA A 1 223 ? -12.299 14.091 18.183 1.00 96.69 223 ALA A N 1
ATOM 1725 C CA . ALA A 1 223 ? -13.463 13.328 18.641 1.00 96.69 223 ALA A CA 1
ATOM 1726 C C . ALA A 1 223 ? -13.445 11.842 18.215 1.00 96.69 223 ALA A C 1
ATOM 1728 O O . ALA A 1 223 ? -14.213 11.047 18.748 1.00 96.69 223 ALA A O 1
ATOM 1729 N N . LEU A 1 224 ? -12.564 11.452 17.284 1.00 98.06 224 LEU A N 1
ATOM 1730 C CA . LEU A 1 224 ? -12.423 10.070 16.812 1.00 98.06 224 LEU A CA 1
ATOM 1731 C C . LEU A 1 224 ? -11.742 9.170 17.849 1.00 98.06 224 LEU A C 1
ATOM 1733 O O . LEU A 1 224 ? -12.001 7.962 17.892 1.00 98.06 224 LEU A O 1
ATOM 1737 N N . TRP A 1 225 ? -10.861 9.745 18.679 1.00 98.44 225 TRP A N 1
ATOM 1738 C CA . TRP A 1 225 ? -9.948 8.992 19.539 1.00 98.44 225 TRP A CA 1
ATOM 1739 C C . TRP A 1 225 ? -10.619 7.903 20.384 1.00 98.44 225 TRP A C 1
ATOM 1741 O O . TRP A 1 225 ? -10.116 6.780 20.334 1.00 98.44 225 TRP A O 1
ATOM 1751 N N . PRO A 1 226 ? -11.752 8.147 21.081 1.00 97.50 226 PRO A N 1
ATOM 1752 C CA . PRO A 1 226 ? -12.374 7.147 21.953 1.00 97.50 226 PRO A CA 1
ATOM 1753 C C . PRO A 1 226 ? -12.753 5.835 21.254 1.00 97.50 226 PRO A C 1
ATOM 1755 O O . PRO A 1 226 ? -12.943 4.828 21.922 1.00 97.50 226 PRO A O 1
ATOM 1758 N N . SER A 1 227 ? -12.854 5.836 19.922 1.00 96.69 227 SER A N 1
ATOM 1759 C CA . SER A 1 227 ? -13.275 4.684 19.116 1.00 96.69 227 SER A CA 1
ATOM 1760 C C . SER A 1 227 ? -12.241 4.243 18.073 1.00 96.69 227 SER A C 1
ATOM 1762 O O . SER A 1 227 ? -12.558 3.459 17.181 1.00 96.69 227 SER A O 1
ATOM 1764 N N . THR A 1 228 ? -10.999 4.729 18.167 1.00 98.38 228 THR A N 1
ATOM 1765 C CA . THR A 1 228 ? -9.965 4.486 17.150 1.00 98.38 228 THR A CA 1
ATOM 1766 C C . THR A 1 228 ? -8.972 3.398 17.566 1.00 98.38 228 THR A C 1
ATOM 1768 O O . THR A 1 228 ? -8.488 3.366 18.699 1.00 98.38 228 THR A O 1
ATOM 1771 N N . ALA A 1 229 ? -8.597 2.543 16.613 1.00 98.50 229 ALA A N 1
ATOM 1772 C CA . ALA A 1 229 ? -7.406 1.703 16.685 1.00 98.50 229 ALA A CA 1
ATOM 1773 C C . ALA A 1 229 ? -6.458 2.062 15.534 1.00 98.50 229 ALA A C 1
ATOM 1775 O O . ALA A 1 229 ? -6.864 2.068 14.374 1.00 98.50 229 ALA A O 1
ATOM 1776 N N . ILE A 1 230 ? -5.204 2.373 15.860 1.00 98.81 230 ILE A N 1
ATOM 1777 C CA . ILE A 1 230 ? -4.148 2.698 14.897 1.00 98.81 230 ILE A CA 1
ATOM 1778 C C . ILE A 1 230 ? -3.132 1.559 14.908 1.00 98.81 230 ILE A C 1
ATOM 1780 O O . ILE A 1 230 ? -2.661 1.158 15.972 1.00 98.81 230 ILE A O 1
ATOM 1784 N N . ILE A 1 231 ? -2.790 1.068 13.718 1.00 98.75 231 ILE A N 1
ATOM 1785 C CA . ILE A 1 231 ? -1.745 0.067 13.499 1.00 98.75 231 ILE A CA 1
ATOM 1786 C C . ILE A 1 231 ? -0.625 0.763 12.728 1.00 98.75 231 ILE A C 1
ATOM 1788 O O . ILE A 1 231 ? -0.817 1.146 11.575 1.00 98.75 231 ILE A O 1
ATOM 1792 N N . VAL A 1 232 ? 0.530 0.942 13.364 1.00 98.69 232 VAL A N 1
ATOM 1793 C CA . VAL A 1 232 ? 1.751 1.428 12.706 1.00 98.69 232 VAL A CA 1
ATOM 1794 C C . VAL A 1 232 ? 2.610 0.217 12.376 1.00 98.69 232 VAL A C 1
ATOM 1796 O O . VAL A 1 232 ? 2.909 -0.582 13.260 1.00 98.69 232 VAL A O 1
ATOM 1799 N N . THR A 1 233 ? 2.977 0.048 11.110 1.00 97.94 233 THR A N 1
ATOM 1800 C CA . THR A 1 233 ? 3.816 -1.065 10.654 1.00 97.94 233 THR A CA 1
ATOM 1801 C C . THR A 1 233 ? 4.544 -0.698 9.361 1.00 97.94 233 THR A C 1
ATOM 1803 O O . THR A 1 233 ? 4.312 0.372 8.798 1.00 97.94 233 THR A O 1
ATOM 1806 N N . TYR A 1 234 ? 5.397 -1.600 8.887 1.00 97.12 234 TYR A N 1
ATOM 1807 C CA . TYR A 1 234 ? 6.276 -1.409 7.740 1.00 97.12 234 TYR A CA 1
ATOM 1808 C C . TYR A 1 234 ? 5.953 -2.431 6.654 1.00 97.12 234 TYR A C 1
ATOM 1810 O O . TYR A 1 234 ? 5.511 -3.544 6.951 1.00 97.12 234 TYR A O 1
ATOM 1818 N N . ASP A 1 235 ? 6.158 -2.066 5.386 1.00 95.25 235 ASP A N 1
ATOM 1819 C CA . ASP A 1 235 ? 5.953 -3.011 4.290 1.00 95.25 235 ASP A CA 1
ATOM 1820 C C . ASP A 1 235 ? 7.137 -3.964 4.118 1.00 95.25 235 ASP A C 1
ATOM 1822 O O . ASP A 1 235 ? 6.936 -5.062 3.616 1.00 95.25 235 ASP A O 1
ATOM 1826 N N . GLU A 1 236 ? 8.349 -3.604 4.538 1.00 93.12 236 GLU A N 1
ATOM 1827 C CA . GLU A 1 236 ? 9.547 -4.443 4.430 1.00 93.12 236 GLU A CA 1
ATOM 1828 C C . GLU A 1 236 ? 10.621 -4.063 5.474 1.00 93.12 236 GLU A C 1
ATOM 1830 O O . GLU A 1 236 ? 10.405 -3.167 6.287 1.00 93.12 236 GLU A O 1
ATOM 1835 N N . ASN A 1 237 ? 11.739 -4.803 5.529 1.00 92.75 237 ASN A N 1
ATOM 1836 C CA . ASN A 1 237 ? 12.764 -4.672 6.580 1.00 92.75 237 ASN A CA 1
ATOM 1837 C C . ASN A 1 237 ? 13.938 -3.739 6.218 1.00 92.75 237 ASN A C 1
ATOM 1839 O O . ASN A 1 237 ? 14.944 -3.723 6.925 1.00 92.75 237 ASN A O 1
ATOM 1843 N N . GLY A 1 238 ? 13.886 -3.044 5.087 1.00 90.50 238 GLY A N 1
ATOM 1844 C CA . GLY A 1 238 ? 14.921 -2.151 4.568 1.00 90.50 238 GLY A CA 1
ATOM 1845 C C . GLY A 1 238 ? 16.212 -2.845 4.130 1.00 90.50 238 GLY A C 1
ATOM 1846 O O . GLY A 1 238 ? 17.207 -2.178 3.854 1.00 90.50 238 GLY A O 1
ATOM 1847 N N . GLY A 1 239 ? 16.247 -4.182 4.120 1.00 89.56 239 GLY A N 1
ATOM 1848 C CA . GLY A 1 239 ? 17.487 -4.956 3.999 1.00 89.56 239 GLY A CA 1
ATOM 1849 C C . GLY A 1 239 ? 18.355 -4.956 5.266 1.00 89.56 239 GLY A C 1
ATOM 1850 O O . GLY A 1 239 ? 19.472 -5.474 5.233 1.00 89.56 239 GLY A O 1
ATOM 1851 N N . PHE A 1 240 ? 17.860 -4.415 6.385 1.00 91.56 240 PHE A N 1
ATOM 1852 C CA . PHE A 1 240 ? 18.553 -4.464 7.669 1.00 91.56 240 PHE A CA 1
ATOM 1853 C C . PHE A 1 240 ? 18.545 -5.880 8.255 1.00 91.56 240 PHE A C 1
ATOM 1855 O O . PHE A 1 240 ? 17.622 -6.668 8.029 1.00 91.56 240 PHE A O 1
ATOM 1862 N N . TRP A 1 241 ? 19.591 -6.206 9.014 1.00 93.56 241 TRP A N 1
ATOM 1863 C CA . TRP A 1 241 ? 19.728 -7.506 9.664 1.00 93.56 241 TRP A CA 1
ATOM 1864 C C . TRP A 1 241 ? 18.727 -7.669 10.817 1.00 93.56 241 TRP A C 1
ATOM 1866 O O . TRP A 1 241 ? 18.606 -6.787 11.664 1.00 93.56 241 TRP A O 1
ATOM 1876 N N . ASP A 1 242 ? 18.071 -8.828 10.879 1.00 95.75 242 ASP A N 1
ATOM 1877 C CA . ASP A 1 242 ? 17.314 -9.299 12.042 1.00 95.75 242 ASP A CA 1
ATOM 1878 C C . ASP A 1 242 ? 17.876 -10.670 12.458 1.00 95.75 242 ASP A C 1
ATOM 1880 O O . ASP A 1 242 ? 18.245 -11.491 11.614 1.00 95.75 242 ASP A O 1
ATOM 1884 N N . HIS A 1 243 ? 17.984 -10.905 13.766 1.00 96.19 243 HIS A N 1
ATOM 1885 C CA . HIS A 1 243 ? 18.524 -12.145 14.326 1.00 96.19 243 HIS A CA 1
ATOM 1886 C C . HIS A 1 243 ? 17.552 -13.327 14.235 1.00 96.19 243 HIS A C 1
ATOM 1888 O O . HIS A 1 243 ? 17.970 -14.478 14.360 1.00 96.19 243 HIS A O 1
ATOM 1894 N N . VAL A 1 244 ? 16.256 -13.055 14.085 1.00 95.62 244 VAL A N 1
ATOM 1895 C CA . VAL A 1 244 ? 15.215 -14.073 14.003 1.00 95.62 244 VAL A CA 1
ATOM 1896 C C . VAL A 1 244 ? 15.135 -14.554 12.557 1.00 95.62 244 VAL A C 1
ATOM 1898 O O . VAL A 1 244 ? 14.831 -13.757 11.665 1.00 95.62 244 VAL A O 1
ATOM 1901 N N . PRO A 1 245 ? 15.377 -15.850 12.293 1.00 94.25 245 PRO A N 1
ATOM 1902 C CA . PRO A 1 245 ? 15.194 -16.383 10.954 1.00 94.25 245 PRO A CA 1
ATOM 1903 C C . PRO A 1 245 ? 13.721 -16.235 10.537 1.00 94.25 245 PRO A C 1
ATOM 1905 O O . PRO A 1 245 ? 12.835 -16.484 11.363 1.00 94.25 245 PRO A O 1
ATOM 1908 N N . PRO A 1 246 ? 13.436 -15.869 9.272 1.00 92.50 246 PRO A N 1
ATOM 1909 C CA . PRO A 1 246 ? 12.073 -15.878 8.759 1.00 92.50 246 PRO A CA 1
ATOM 1910 C C . PRO A 1 246 ? 11.392 -17.229 9.035 1.00 92.50 246 PRO A C 1
ATOM 1912 O O . PRO A 1 246 ? 12.033 -18.274 8.869 1.00 92.50 246 PRO A O 1
ATOM 1915 N N . PRO A 1 247 ? 10.117 -17.244 9.464 1.00 91.00 247 PRO A N 1
ATOM 1916 C CA . PRO A 1 247 ? 9.415 -18.492 9.725 1.00 91.00 247 PRO A CA 1
ATOM 1917 C C . PRO A 1 247 ? 9.303 -19.332 8.454 1.00 91.00 247 PRO A C 1
ATOM 1919 O O . PRO A 1 247 ? 9.200 -18.798 7.350 1.00 91.00 247 PRO A O 1
ATOM 1922 N N . ALA A 1 248 ? 9.231 -20.654 8.609 1.00 89.50 248 ALA A N 1
ATOM 1923 C CA . ALA A 1 248 ? 8.825 -21.506 7.501 1.00 89.50 248 ALA A CA 1
ATOM 1924 C C . ALA A 1 248 ? 7.407 -21.120 7.051 1.00 89.50 248 ALA A C 1
ATOM 1926 O O . ALA A 1 248 ? 6.505 -20.934 7.871 1.00 89.50 248 ALA A O 1
ATOM 1927 N N . GLY A 1 249 ? 7.215 -21.011 5.744 1.00 87.06 249 GLY A N 1
ATOM 1928 C CA . GLY A 1 249 ? 5.960 -20.570 5.164 1.00 87.06 249 GLY A CA 1
ATOM 1929 C C . GLY A 1 249 ? 5.751 -21.117 3.763 1.00 87.06 249 GLY A C 1
ATOM 1930 O O . GLY A 1 249 ? 6.403 -22.080 3.358 1.00 87.06 249 GLY A O 1
ATOM 1931 N N . ASP A 1 250 ? 4.811 -20.529 3.031 1.00 90.38 250 ASP A N 1
ATOM 1932 C CA . ASP A 1 250 ? 4.622 -20.884 1.629 1.00 90.38 250 ASP A CA 1
ATOM 1933 C C . ASP A 1 250 ? 5.632 -20.155 0.733 1.00 90.38 250 ASP A C 1
ATOM 1935 O O . ASP A 1 250 ? 6.568 -19.494 1.185 1.00 90.38 250 ASP A O 1
ATOM 1939 N N . ARG A 1 251 ? 5.415 -20.263 -0.577 1.00 90.88 251 ARG A N 1
ATOM 1940 C CA . ARG A 1 251 ? 6.230 -19.618 -1.607 1.00 90.88 251 ARG A CA 1
ATOM 1941 C C . ARG A 1 251 ? 6.424 -18.106 -1.405 1.00 90.88 251 ARG A C 1
ATOM 1943 O O . ARG A 1 251 ? 7.385 -17.550 -1.927 1.00 90.88 251 ARG A O 1
ATOM 1950 N N . TRP A 1 252 ? 5.512 -17.443 -0.703 1.00 91.94 252 TRP A N 1
ATOM 1951 C CA . TRP A 1 252 ? 5.420 -15.990 -0.585 1.00 91.94 252 TRP A CA 1
ATOM 1952 C C . TRP A 1 252 ? 5.744 -15.463 0.811 1.00 91.94 252 TRP A C 1
ATOM 1954 O O . TRP A 1 252 ? 5.634 -14.262 1.045 1.00 91.94 252 TRP A O 1
ATOM 1964 N N . GLY A 1 253 ? 6.136 -16.335 1.736 1.00 89.94 253 GLY A N 1
ATOM 1965 C CA . GLY A 1 253 ? 6.532 -15.955 3.084 1.00 89.94 253 GLY A CA 1
ATOM 1966 C C . GLY A 1 253 ? 5.782 -16.731 4.167 1.00 89.94 253 GLY A C 1
ATOM 1967 O O . GLY A 1 253 ? 5.203 -17.778 3.875 1.00 89.94 253 GLY A O 1
ATOM 1968 N N . PRO A 1 254 ? 5.758 -16.226 5.412 1.00 91.06 254 PRO A N 1
ATOM 1969 C CA . PRO A 1 254 ? 6.216 -14.892 5.825 1.00 91.06 254 PRO A CA 1
ATOM 1970 C C . PRO A 1 254 ? 7.724 -14.655 5.629 1.00 91.06 254 PRO A C 1
ATOM 1972 O O . PRO A 1 254 ? 8.514 -15.593 5.587 1.00 91.06 254 PRO A O 1
ATOM 1975 N N . GLY A 1 255 ? 8.102 -13.386 5.456 1.00 91.00 255 GLY A N 1
ATOM 1976 C CA . GLY A 1 255 ? 9.493 -12.947 5.296 1.00 91.00 255 GLY A CA 1
ATOM 1977 C C . GLY A 1 255 ? 10.140 -12.508 6.613 1.00 91.00 255 GLY A C 1
ATOM 1978 O O . GLY A 1 255 ? 9.723 -12.923 7.695 1.00 91.00 255 GLY A O 1
ATOM 1979 N N . SER A 1 256 ? 11.163 -11.655 6.513 1.00 94.12 256 SER A N 1
ATOM 1980 C CA . SER A 1 256 ? 11.806 -11.018 7.668 1.00 94.12 256 SER A CA 1
ATOM 1981 C C . SER A 1 256 ? 10.801 -10.255 8.531 1.00 94.12 256 SER A C 1
ATOM 1983 O O . SER A 1 256 ? 9.828 -9.690 8.025 1.00 94.12 256 SER A O 1
ATOM 1985 N N . ARG A 1 257 ? 11.054 -10.220 9.841 1.00 95.81 257 ARG A N 1
ATOM 1986 C CA . ARG A 1 257 ? 10.221 -9.484 10.793 1.00 95.81 257 ARG A CA 1
ATOM 1987 C C . ARG A 1 257 ? 10.267 -7.979 10.512 1.00 95.81 257 ARG A C 1
ATOM 1989 O O . ARG A 1 257 ? 11.308 -7.437 10.154 1.00 95.81 257 ARG A O 1
ATOM 1996 N N . VAL A 1 258 ? 9.136 -7.322 10.750 1.00 96.38 258 VAL A N 1
ATOM 1997 C CA . VAL A 1 258 ? 8.993 -5.863 10.765 1.00 96.38 258 VAL A CA 1
ATOM 1998 C C . VAL A 1 258 ? 8.329 -5.413 12.071 1.00 96.38 258 VAL A C 1
ATOM 2000 O O . VAL A 1 258 ? 7.611 -6.210 12.686 1.00 96.38 258 VAL A O 1
ATOM 2003 N N . PRO A 1 259 ? 8.536 -4.164 12.521 1.00 97.00 259 PRO A N 1
ATOM 2004 C CA . PRO A 1 259 ? 7.813 -3.627 13.668 1.00 97.00 259 PRO A CA 1
ATOM 2005 C C . PRO A 1 259 ? 6.299 -3.531 13.418 1.00 97.00 259 PRO A C 1
ATOM 2007 O O . PRO A 1 259 ? 5.841 -3.238 12.309 1.00 97.00 259 PRO A O 1
ATOM 2010 N N . ALA A 1 260 ? 5.519 -3.725 14.480 1.00 97.81 260 ALA A N 1
ATOM 2011 C CA . ALA A 1 260 ? 4.089 -3.444 14.513 1.00 97.81 260 ALA A CA 1
ATOM 2012 C C . ALA A 1 260 ? 3.726 -2.848 15.879 1.00 97.81 260 ALA A C 1
ATOM 2014 O O . ALA A 1 260 ? 4.024 -3.438 16.917 1.00 97.81 260 ALA A O 1
ATOM 2015 N N . ILE A 1 261 ? 3.101 -1.672 15.878 1.00 98.38 261 ILE A N 1
ATOM 2016 C CA . ILE A 1 261 ? 2.711 -0.937 17.084 1.00 98.38 261 ILE A CA 1
ATOM 2017 C C . ILE A 1 261 ? 1.208 -0.684 17.031 1.00 98.38 261 ILE A C 1
ATOM 2019 O O . ILE A 1 261 ? 0.688 -0.156 16.046 1.00 98.38 261 ILE A O 1
ATOM 2023 N N . ILE A 1 262 ? 0.517 -1.035 18.115 1.00 98.50 262 ILE A N 1
ATOM 2024 C CA . ILE A 1 262 ? -0.917 -0.802 18.282 1.00 98.50 262 ILE A CA 1
ATOM 2025 C C . ILE A 1 262 ? -1.123 0.396 19.207 1.00 98.50 262 ILE A C 1
ATOM 2027 O O . ILE A 1 262 ? -0.652 0.406 20.344 1.00 98.50 262 ILE A O 1
ATOM 2031 N N . VAL A 1 263 ? -1.851 1.406 18.732 1.00 98.50 263 VAL A N 1
ATOM 2032 C CA . VAL A 1 263 ? -2.195 2.609 19.501 1.00 98.50 263 VAL A CA 1
ATOM 2033 C C . VAL A 1 263 ? -3.711 2.765 19.529 1.00 98.50 263 VAL A C 1
ATOM 2035 O O . VAL A 1 263 ? -4.345 2.997 18.503 1.00 98.50 263 VAL A O 1
ATOM 2038 N N . SER A 1 264 ? -4.313 2.620 20.709 1.00 98.50 264 SER A N 1
ATOM 2039 C CA . SER A 1 264 ? -5.769 2.690 20.883 1.00 98.50 264 SER A CA 1
ATOM 2040 C C . SER A 1 264 ? -6.145 2.924 22.351 1.00 98.50 264 SER A C 1
ATOM 2042 O O . SER A 1 264 ? -5.391 2.489 23.227 1.00 98.50 264 SER A O 1
ATOM 2044 N N . PRO A 1 265 ? -7.318 3.521 22.659 1.00 97.88 265 PRO A N 1
ATOM 2045 C CA . PRO A 1 265 ? -7.908 3.446 23.993 1.00 97.88 265 PRO A CA 1
ATOM 2046 C C . PRO A 1 265 ? -8.199 2.022 24.456 1.00 97.88 265 PRO A C 1
ATOM 2048 O O . PRO A 1 265 ? -8.400 1.854 25.646 1.00 97.88 265 PRO A O 1
ATOM 2051 N N . TYR A 1 266 ? -8.220 1.038 23.547 1.00 98.00 266 TYR A N 1
ATOM 2052 C CA . TYR A 1 266 ? -8.444 -0.389 23.813 1.00 98.00 266 TYR A CA 1
ATOM 2053 C C . TYR A 1 266 ? -7.162 -1.228 23.732 1.00 98.00 266 TYR A C 1
ATOM 2055 O O . TYR A 1 266 ? -7.206 -2.443 23.885 1.00 98.00 266 TYR A O 1
ATOM 2063 N N . ALA A 1 267 ? -6.010 -0.618 23.436 1.00 98.12 267 ALA A N 1
ATOM 2064 C CA . ALA A 1 267 ? -4.751 -1.353 23.377 1.00 98.12 267 ALA A CA 1
ATOM 2065 C C . ALA A 1 267 ? -4.308 -1.740 24.793 1.00 98.12 267 ALA A C 1
ATOM 2067 O O . ALA A 1 267 ? -4.406 -0.926 25.720 1.00 98.12 267 ALA A O 1
ATOM 2068 N N . ARG A 1 268 ? -3.764 -2.950 24.953 1.00 97.94 268 ARG A N 1
ATOM 2069 C CA . ARG A 1 268 ? -3.115 -3.361 26.204 1.00 97.94 268 ARG A CA 1
ATOM 2070 C C . ARG A 1 268 ? -1.921 -2.450 26.483 1.00 97.94 268 ARG A C 1
ATOM 2072 O O . ARG A 1 268 ? -1.073 -2.228 25.620 1.00 97.94 268 ARG A O 1
ATOM 2079 N N . ARG A 1 269 ? -1.843 -1.906 27.697 1.00 95.81 269 ARG A N 1
ATOM 2080 C CA . ARG A 1 269 ? -0.801 -0.939 28.078 1.00 95.81 269 ARG A CA 1
ATOM 2081 C C . ARG A 1 269 ? 0.476 -1.647 28.519 1.00 95.81 269 ARG A C 1
ATOM 2083 O O . ARG A 1 269 ? 0.411 -2.585 29.304 1.00 95.81 269 ARG A O 1
ATOM 2090 N N . GLY A 1 270 ? 1.631 -1.166 28.049 1.00 95.44 270 GLY A N 1
ATOM 2091 C CA . GLY A 1 270 ? 2.940 -1.717 28.431 1.00 95.44 270 GLY A CA 1
ATOM 2092 C C . GLY A 1 270 ? 3.117 -3.191 28.052 1.00 95.44 270 GLY A C 1
ATOM 2093 O O . GLY A 1 270 ? 3.849 -3.911 28.724 1.00 95.44 270 GLY A O 1
ATOM 2094 N N . TYR A 1 271 ? 2.408 -3.643 27.017 1.00 97.50 271 TYR A N 1
ATOM 2095 C CA . TYR A 1 271 ? 2.312 -5.045 26.638 1.00 97.50 271 TYR A CA 1
ATOM 2096 C C . TYR A 1 271 ? 3.067 -5.314 25.337 1.00 97.50 271 TYR A C 1
ATOM 2098 O O . TYR A 1 271 ? 2.920 -4.574 24.365 1.00 97.50 271 TYR A O 1
ATOM 2106 N N . VAL A 1 272 ? 3.850 -6.393 25.325 1.00 98.25 272 VAL A N 1
ATOM 2107 C CA . VAL A 1 272 ? 4.464 -6.942 24.114 1.00 98.25 272 VAL A CA 1
ATOM 2108 C C . VAL A 1 272 ? 3.725 -8.228 23.780 1.00 98.25 272 VAL A C 1
ATOM 2110 O O . VAL A 1 272 ? 3.782 -9.201 24.530 1.00 98.25 272 VAL A O 1
ATOM 2113 N N . ASP A 1 273 ? 3.011 -8.214 22.661 1.00 97.88 273 ASP A N 1
ATOM 2114 C CA . ASP A 1 273 ? 2.335 -9.396 22.147 1.00 97.88 273 ASP A CA 1
ATOM 2115 C C . ASP A 1 273 ? 3.327 -10.266 21.365 1.00 97.88 273 ASP A C 1
ATOM 2117 O O . ASP A 1 273 ? 3.981 -9.800 20.431 1.00 97.88 273 ASP A O 1
ATOM 2121 N N . HIS A 1 274 ? 3.446 -11.532 21.761 1.00 96.62 274 HIS A N 1
ATOM 2122 C CA . HIS A 1 274 ? 4.333 -12.514 21.134 1.00 96.62 274 HIS A CA 1
ATOM 2123 C C . HIS A 1 274 ? 3.604 -13.457 20.167 1.00 96.62 274 HIS A C 1
ATOM 2125 O O . HIS A 1 274 ? 4.213 -14.392 19.644 1.00 96.62 274 HIS A O 1
ATOM 2131 N N . THR A 1 275 ? 2.310 -13.236 19.930 1.00 97.06 275 THR A N 1
ATOM 2132 C CA . THR A 1 275 ? 1.547 -13.961 18.914 1.00 97.06 275 THR A CA 1
ATOM 2133 C C . THR A 1 275 ? 2.199 -13.775 17.544 1.00 97.06 275 THR A C 1
ATOM 2135 O O . THR A 1 275 ? 2.663 -12.691 17.190 1.00 97.06 275 THR A O 1
ATOM 2138 N N . GLN A 1 276 ? 2.250 -14.846 16.752 1.00 95.12 276 GLN A N 1
ATOM 2139 C CA . GLN A 1 276 ? 2.833 -14.781 15.419 1.00 95.12 276 GLN A CA 1
ATOM 2140 C C . GLN A 1 276 ? 1.880 -14.075 14.450 1.00 95.12 276 GLN A C 1
ATOM 2142 O O . GLN A 1 276 ? 0.777 -14.555 14.194 1.00 95.12 276 GLN A O 1
ATOM 2147 N N . TYR A 1 277 ? 2.334 -12.965 13.875 1.00 96.56 277 TYR A N 1
ATOM 2148 C CA . TYR A 1 277 ? 1.583 -12.166 12.910 1.00 96.56 277 TYR A CA 1
ATOM 2149 C C . TYR A 1 277 ? 2.305 -12.078 11.568 1.00 96.56 277 TYR A C 1
ATOM 2151 O O . TYR A 1 277 ? 3.520 -12.260 11.480 1.00 96.56 277 TYR A O 1
ATOM 2159 N N . ASP A 1 278 ? 1.545 -11.762 10.525 1.00 95.50 278 ASP A N 1
ATOM 2160 C CA . ASP A 1 278 ? 2.067 -11.317 9.237 1.00 95.50 278 ASP A CA 1
ATOM 2161 C C . ASP A 1 278 ? 1.226 -10.145 8.703 1.00 95.50 278 ASP A C 1
ATOM 2163 O O . ASP A 1 278 ? 0.286 -9.686 9.354 1.00 95.50 278 ASP A O 1
ATOM 2167 N N . THR A 1 279 ? 1.532 -9.641 7.507 1.00 95.31 279 THR A N 1
ATOM 2168 C CA . THR A 1 279 ? 0.767 -8.536 6.906 1.00 95.31 279 THR A CA 1
ATOM 2169 C C . THR A 1 279 ? -0.730 -8.858 6.761 1.00 95.31 279 THR A C 1
ATOM 2171 O O . THR A 1 279 ? -1.568 -7.960 6.864 1.00 95.31 279 THR A O 1
ATOM 2174 N N . THR A 1 280 ? -1.102 -10.132 6.578 1.00 96.38 280 THR A N 1
ATOM 2175 C CA . THR A 1 280 ? -2.508 -10.551 6.456 1.00 96.38 280 THR A CA 1
ATOM 2176 C C . THR A 1 280 ? -3.259 -10.539 7.790 1.00 96.38 280 THR A C 1
ATOM 2178 O O . THR A 1 280 ? -4.490 -10.504 7.786 1.00 96.38 280 THR A O 1
ATOM 2181 N N . SER A 1 281 ? -2.564 -10.460 8.931 1.00 98.00 281 SER A N 1
ATOM 2182 C CA . SER A 1 281 ? -3.179 -10.255 10.251 1.00 98.00 281 SER A CA 1
ATOM 2183 C C . SER A 1 281 ? -4.002 -8.966 10.329 1.00 98.00 281 SER A C 1
ATOM 2185 O O . SER A 1 281 ? -5.038 -8.942 10.990 1.00 98.00 281 SER A O 1
ATOM 2187 N N . ILE A 1 282 ? -3.616 -7.917 9.593 1.00 98.44 282 ILE A N 1
ATOM 2188 C CA . ILE A 1 282 ? -4.396 -6.671 9.497 1.00 98.44 282 ILE A CA 1
ATOM 2189 C C . ILE A 1 282 ? -5.726 -6.923 8.777 1.00 98.44 282 ILE A C 1
ATOM 2191 O O . ILE A 1 282 ? -6.782 -6.478 9.229 1.00 98.44 282 ILE A O 1
ATOM 2195 N N . ILE A 1 283 ? -5.697 -7.693 7.684 1.00 98.44 283 ILE A N 1
ATOM 2196 C CA . ILE A 1 283 ? -6.907 -8.090 6.952 1.00 98.44 283 ILE A CA 1
ATOM 2197 C C . ILE A 1 283 ? -7.807 -8.935 7.849 1.00 98.44 283 ILE A C 1
ATOM 2199 O O . ILE A 1 283 ? -9.015 -8.702 7.865 1.00 98.44 283 ILE A O 1
ATOM 2203 N N . LYS A 1 284 ? -7.247 -9.876 8.624 1.00 98.25 284 LYS A N 1
ATOM 2204 C CA . LYS A 1 284 ? -8.011 -10.676 9.594 1.00 98.25 284 LYS A CA 1
ATOM 2205 C C . LYS A 1 284 ? -8.706 -9.805 10.627 1.00 98.25 284 LYS A C 1
ATOM 2207 O O . LYS A 1 284 ? -9.907 -9.964 10.818 1.00 98.25 284 LYS A O 1
ATOM 2212 N N . PHE A 1 285 ? -7.983 -8.867 11.234 1.00 98.56 285 PHE A N 1
ATOM 2213 C CA . PHE A 1 285 ? -8.543 -7.961 12.232 1.00 98.56 285 PHE A CA 1
ATOM 2214 C C . PHE A 1 285 ? -9.747 -7.183 11.680 1.00 98.56 285 PHE A C 1
ATOM 2216 O O . PHE A 1 285 ? -10.829 -7.187 12.269 1.00 98.56 285 PHE A O 1
ATOM 2223 N N . ILE A 1 286 ? -9.592 -6.582 10.494 1.00 98.75 286 ILE A N 1
ATOM 2224 C CA . ILE A 1 286 ? -10.661 -5.844 9.805 1.00 98.75 286 ILE A CA 1
ATOM 2225 C C . ILE A 1 286 ? -11.827 -6.782 9.446 1.00 98.75 286 ILE A C 1
ATOM 2227 O O . ILE A 1 286 ? -12.993 -6.446 9.664 1.00 98.75 286 ILE A O 1
ATOM 2231 N N . THR A 1 287 ? -11.520 -7.975 8.933 1.00 98.56 287 THR A N 1
ATOM 2232 C CA . THR A 1 287 ? -12.509 -8.990 8.540 1.00 98.56 287 THR A CA 1
ATOM 2233 C C . THR A 1 287 ? -13.368 -9.413 9.725 1.00 98.56 287 THR A C 1
ATOM 2235 O O . THR A 1 287 ? -14.593 -9.418 9.609 1.00 98.56 287 THR A O 1
ATOM 2238 N N . LEU A 1 288 ? -12.752 -9.701 10.874 1.00 97.88 288 LEU A N 1
ATOM 2239 C CA . LEU A 1 288 ? -13.452 -10.053 12.109 1.00 97.88 288 LEU A CA 1
ATOM 2240 C C . LEU A 1 288 ? -14.304 -8.891 12.618 1.00 97.88 288 LEU A C 1
ATOM 2242 O O . LEU A 1 288 ? -15.475 -9.084 12.940 1.00 97.88 288 LEU A O 1
ATOM 2246 N N . ARG A 1 289 ? -13.750 -7.672 12.643 1.00 97.81 289 ARG A N 1
ATOM 2247 C CA . ARG A 1 289 ? -14.443 -6.487 13.164 1.00 97.81 289 ARG A CA 1
ATOM 2248 C C . ARG A 1 289 ? -15.740 -6.175 12.418 1.00 97.81 289 ARG A C 1
ATOM 2250 O O . ARG A 1 289 ? -16.694 -5.712 13.048 1.00 97.81 289 ARG A O 1
ATOM 2257 N N . PHE A 1 290 ? -15.766 -6.379 11.102 1.00 98.56 290 PHE A N 1
ATOM 2258 C CA . PHE A 1 290 ? -16.890 -5.997 10.241 1.00 98.56 290 PHE A CA 1
ATOM 2259 C C . PHE A 1 290 ? -17.649 -7.185 9.628 1.00 98.56 290 PHE A C 1
ATOM 2261 O O . PHE A 1 290 ? -18.576 -6.977 8.846 1.00 98.56 290 PHE A O 1
ATOM 2268 N N . GLY A 1 291 ? -17.285 -8.424 9.972 1.00 98.44 291 GLY A N 1
ATOM 2269 C CA . GLY A 1 291 ? -17.916 -9.629 9.424 1.00 98.44 291 GLY A CA 1
ATOM 2270 C C . GLY A 1 291 ? -17.781 -9.726 7.902 1.00 98.44 291 GLY A C 1
ATOM 2271 O O . GLY A 1 291 ? -18.768 -9.994 7.208 1.00 98.44 291 GLY A O 1
ATOM 2272 N N . LEU A 1 292 ? -16.586 -9.437 7.378 1.00 98.62 292 LEU A N 1
ATOM 2273 C CA . LEU A 1 292 ? -16.309 -9.445 5.939 1.00 98.62 292 LEU A CA 1
ATOM 2274 C C . LEU A 1 292 ? -16.143 -10.877 5.408 1.00 98.62 292 LEU A C 1
ATOM 2276 O O . LEU A 1 292 ? -15.866 -11.816 6.151 1.00 98.62 292 LEU A O 1
ATOM 2280 N N . GLU A 1 293 ? -16.277 -11.039 4.093 1.00 97.88 293 GLU A N 1
ATOM 2281 C CA . GLU A 1 293 ? -15.805 -12.252 3.420 1.00 97.88 293 GLU A CA 1
ATOM 2282 C C . GLU A 1 293 ? -14.273 -12.338 3.537 1.00 97.88 293 GLU A C 1
ATOM 2284 O O . GLU A 1 293 ? -13.575 -11.357 3.272 1.00 97.88 293 GLU A O 1
ATOM 2289 N N . SER A 1 294 ? -13.745 -13.503 3.924 1.00 96.94 294 SER A N 1
ATOM 2290 C CA . SER A 1 294 ? -12.296 -13.717 4.009 1.00 96.94 294 SER A CA 1
ATOM 2291 C C . SER A 1 294 ? -11.667 -13.795 2.617 1.00 96.94 294 SER A C 1
ATOM 2293 O O . SER A 1 294 ? -12.196 -14.466 1.729 1.00 96.94 294 SER A O 1
ATOM 2295 N N . LEU A 1 295 ? -10.509 -13.158 2.428 1.00 98.00 295 LEU A N 1
ATOM 2296 C CA . LEU A 1 295 ? -9.751 -13.297 1.185 1.00 98.00 295 LEU A CA 1
ATOM 2297 C C . LEU A 1 295 ? -8.994 -14.640 1.171 1.00 98.00 295 LEU A C 1
ATOM 2299 O O . LEU A 1 295 ? -8.406 -15.006 2.192 1.00 98.00 295 LEU A O 1
ATOM 2303 N N . PRO A 1 296 ? -8.940 -15.363 0.034 1.00 95.06 296 PRO A N 1
ATOM 2304 C CA . PRO A 1 296 ? -8.407 -16.729 -0.006 1.00 95.06 296 PRO A CA 1
ATOM 2305 C C . PRO A 1 296 ? -6.953 -16.893 0.453 1.00 95.06 296 PRO A C 1
ATOM 2307 O O . PRO A 1 296 ? -6.600 -17.951 0.962 1.00 95.06 296 PRO A O 1
ATOM 2310 N N . GLY A 1 297 ? -6.105 -15.880 0.258 1.00 95.12 297 GLY A N 1
ATOM 2311 C CA . GLY A 1 297 ? -4.687 -15.957 0.622 1.00 95.12 297 GLY A CA 1
ATOM 2312 C C . GLY A 1 297 ? -4.357 -15.468 2.032 1.00 95.12 297 GLY A C 1
ATOM 2313 O O . GLY A 1 297 ? -3.185 -15.424 2.399 1.00 95.12 297 GLY A O 1
ATOM 2314 N N . VAL A 1 298 ? -5.359 -15.101 2.841 1.00 95.50 298 VAL A N 1
ATOM 2315 C CA . VAL A 1 298 ? -5.140 -14.793 4.259 1.00 95.50 298 VAL A CA 1
ATOM 2316 C C . VAL A 1 298 ? -4.630 -16.048 4.961 1.00 95.50 298 VAL A C 1
ATOM 2318 O O . VAL A 1 298 ? -5.304 -17.079 4.969 1.00 95.50 298 VAL A O 1
ATOM 2321 N N . ARG A 1 299 ? -3.446 -15.971 5.579 1.00 92.94 299 ARG A N 1
ATOM 2322 C CA . ARG A 1 299 ? -2.788 -17.151 6.153 1.00 92.94 299 ARG A CA 1
ATOM 2323 C C . ARG A 1 299 ? -3.539 -17.648 7.382 1.00 92.94 299 ARG A C 1
ATOM 2325 O O . ARG A 1 299 ? -3.599 -16.914 8.365 1.00 92.9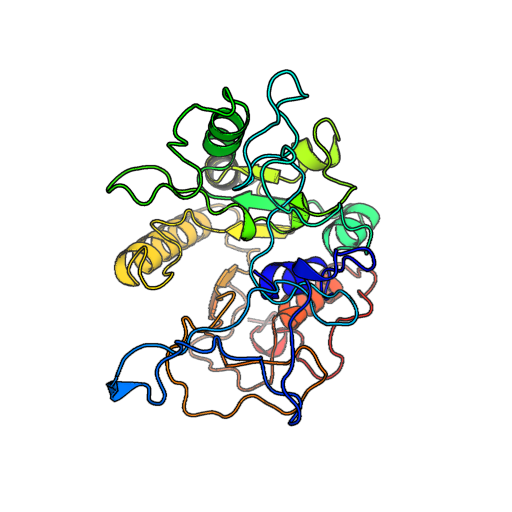4 299 ARG A O 1
ATOM 2332 N N . PRO A 1 300 ? -4.043 -18.894 7.425 1.00 90.88 300 PRO A N 1
ATOM 2333 C CA . PRO A 1 300 ? -4.748 -19.403 8.602 1.00 90.88 300 PRO A CA 1
ATOM 2334 C C . PRO A 1 300 ? -3.897 -19.383 9.877 1.00 90.88 300 PRO A C 1
ATOM 2336 O O . PRO A 1 300 ? -4.429 -19.085 10.939 1.00 90.88 300 PRO A O 1
ATOM 2339 N N . SER A 1 301 ? -2.586 -19.604 9.755 1.00 91.19 301 SER A N 1
ATOM 2340 C CA . SER A 1 301 ? -1.637 -19.662 10.873 1.00 91.19 301 SER A CA 1
ATOM 2341 C C . SER A 1 301 ? -1.271 -18.311 11.497 1.00 91.19 301 SER A C 1
ATOM 2343 O O . SER A 1 301 ? -0.792 -18.298 12.625 1.00 91.19 301 SER A O 1
ATOM 2345 N N . ALA A 1 302 ? -1.476 -17.188 10.802 1.00 93.38 302 ALA A N 1
ATOM 2346 C CA . ALA A 1 302 ? -1.189 -15.864 11.356 1.00 93.38 302 ALA A CA 1
ATOM 2347 C C . ALA A 1 302 ? -2.275 -15.452 12.366 1.00 93.38 302 ALA A C 1
ATOM 2349 O O . ALA A 1 302 ? -3.457 -15.703 12.134 1.00 93.38 302 ALA A O 1
ATOM 2350 N N . GLY A 1 303 ? -1.919 -14.794 13.466 1.00 96.81 303 GLY A N 1
ATOM 2351 C CA . GLY A 1 303 ? -2.896 -14.241 14.407 1.00 96.81 303 GLY A CA 1
ATOM 2352 C C . GLY A 1 303 ? -3.736 -13.115 13.785 1.00 96.81 303 GLY A C 1
ATOM 2353 O O . GLY A 1 303 ? -3.492 -12.683 12.658 1.00 96.81 303 GLY A O 1
ATOM 2354 N N . ASP A 1 304 ? -4.728 -12.619 14.517 1.00 97.19 304 ASP A N 1
ATOM 2355 C CA . ASP A 1 304 ? -5.713 -11.636 14.037 1.00 97.19 304 ASP A CA 1
ATOM 2356 C C . ASP A 1 304 ? -5.636 -10.268 14.740 1.00 97.19 304 ASP A C 1
ATOM 2358 O O . ASP A 1 304 ? -6.559 -9.468 14.626 1.00 97.19 304 ASP A O 1
ATOM 2362 N N . LEU A 1 305 ? -4.540 -10.005 15.460 1.00 98.06 305 LEU A N 1
ATOM 2363 C CA . LEU A 1 305 ? -4.265 -8.811 16.273 1.00 98.06 305 LEU A CA 1
ATOM 2364 C C . LEU A 1 305 ? -5.181 -8.596 17.487 1.00 98.06 305 LEU A C 1
ATOM 2366 O O . LEU A 1 305 ? -4.931 -7.669 18.256 1.00 98.06 305 LEU A O 1
ATOM 2370 N N . THR A 1 306 ? -6.201 -9.427 17.726 1.00 97.38 306 THR A N 1
ATOM 2371 C CA . THR A 1 306 ? -7.130 -9.226 18.855 1.00 97.38 306 THR A CA 1
ATOM 2372 C C . THR A 1 306 ? -6.447 -9.368 20.215 1.00 97.38 306 THR A C 1
ATOM 2374 O O . THR A 1 306 ? -6.830 -8.682 21.161 1.00 97.38 306 THR A O 1
ATOM 2377 N N . ALA A 1 307 ? -5.383 -10.173 20.303 1.00 97.25 307 ALA A N 1
ATOM 2378 C CA . ALA A 1 307 ? -4.593 -10.337 21.522 1.00 97.25 307 ALA A CA 1
ATOM 2379 C C . ALA A 1 307 ? -3.881 -9.044 21.968 1.00 97.25 307 ALA A C 1
ATOM 2381 O O . ALA A 1 307 ? -3.598 -8.890 23.157 1.00 97.25 307 ALA A O 1
ATOM 2382 N N . ALA A 1 308 ? -3.674 -8.075 21.068 1.00 97.12 308 ALA A N 1
ATOM 2383 C CA . ALA A 1 308 ? -3.102 -6.772 21.410 1.00 97.12 308 ALA A CA 1
ATOM 2384 C C . ALA A 1 308 ? -4.096 -5.828 22.117 1.00 97.12 308 ALA A C 1
ATOM 2386 O O . ALA A 1 308 ? -3.699 -4.768 22.613 1.00 97.12 308 ALA A O 1
ATOM 2387 N N . PHE A 1 309 ? -5.378 -6.197 22.184 1.00 97.94 309 PHE A N 1
ATOM 2388 C CA . PHE A 1 309 ? -6.438 -5.378 22.759 1.00 97.94 309 PHE A CA 1
ATOM 2389 C C . PHE A 1 309 ? -6.976 -5.954 24.076 1.00 97.94 309 PHE A C 1
ATOM 2391 O O . PHE A 1 309 ? -6.926 -7.159 24.347 1.00 97.94 309 PHE A O 1
ATOM 2398 N N . ASP A 1 310 ? -7.490 -5.053 24.903 1.00 96.62 310 ASP A N 1
ATOM 2399 C CA . ASP A 1 310 ? -8.391 -5.322 26.013 1.00 96.62 310 ASP A CA 1
ATOM 2400 C C . ASP A 1 310 ? -9.616 -4.419 25.834 1.00 96.62 310 ASP A C 1
ATOM 2402 O O . ASP A 1 310 ? -9.552 -3.204 26.013 1.00 96.62 310 ASP A O 1
ATOM 2406 N N . PHE A 1 311 ? -10.728 -5.010 25.400 1.00 92.94 311 PHE A N 1
ATOM 2407 C CA . PHE A 1 311 ? -11.969 -4.276 25.144 1.00 92.94 311 PHE A CA 1
ATOM 2408 C C . PHE A 1 311 ? -12.839 -4.111 26.400 1.00 92.94 311 PHE A C 1
ATOM 2410 O O . PHE A 1 311 ? -13.893 -3.485 26.313 1.00 92.94 311 PHE A O 1
ATOM 2417 N N . GLY A 1 312 ? -12.432 -4.690 27.535 1.00 88.56 312 GLY A N 1
ATOM 2418 C CA . GLY A 1 312 ? -13.143 -4.599 28.812 1.00 88.56 312 GLY A CA 1
ATOM 2419 C C . GLY A 1 312 ? -12.576 -3.561 29.783 1.00 88.56 312 GLY A C 1
ATOM 2420 O O . GLY A 1 312 ? -13.110 -3.447 30.886 1.00 88.56 312 GLY A O 1
ATOM 2421 N N . GLN A 1 313 ? -11.501 -2.861 29.400 1.00 73.50 313 GLN A N 1
ATOM 2422 C CA . GLN A 1 313 ? -10.820 -1.866 30.236 1.00 73.50 313 GLN A CA 1
ATOM 2423 C C . GLN A 1 313 ? -11.570 -0.540 30.393 1.00 73.50 313 GLN A C 1
ATOM 2425 O O . GLN A 1 313 ? -12.372 -0.185 29.499 1.00 73.50 313 GLN A O 1
#

Secondary structure (DSSP, 8-state):
-HHHHHHHHSS--B-TT--GGGBPPB-TTSSBPBPTTS-SSTTSS---B---SB-TTSBB-S---BSBSS-SSPPPTTS-TTB--SSS--BPPB-S--HHHHHHHTT--EEEEETTHHHHHHHHTS-TTSPPSSBT---TTS--B-GGG-SGGGBGGG-TT-HHHHHHEEEHHHHHHHHHHT---SEEEEE--GGGS--TTT--HHHHHHHHHHHHHHHHTSTTGGG--EEEE-SS-TT---SSPPPP-BTTB--S---EEEESTTBPTT----S---THHHHHHHHHHHTPPPPTTS-TTS--SGGGB-TT-

pLDDT: mean 95.46, std 3.72, range [73.5, 98.94]

Foldseek 3Di:
DQLLCCLWFVDFAFDQPPDPQQEFDADPVRHGAFDPPADPDCVVPDTHGRHHQAYPRTTGPDQAWAQAPPTPAADDAVDQRRGHHPPDDHRAADAHDTLLNQCVVLVFQEAEEEACPVVRRVQRSDGRPDDRQADCHLPPPGHHADRSSPNCSRHPCLRPPHPCVVRHYHYPVVVLVCLVVVNHTPYYHYQYGQQQRCQPPRYHDVSVVVVVCVVVVSNCPGPNQQPDKDKDKHSDDNPDDDPDAFDDDPPNGPHDDIDIDIDHPFFDPPDDDPFAADSLLCVLLVCVVSVTDDNPSRDPRHHNCCVRGHPPD